Protein AF-D4V729-F1 (afdb_monomer)

Nearest PDB structures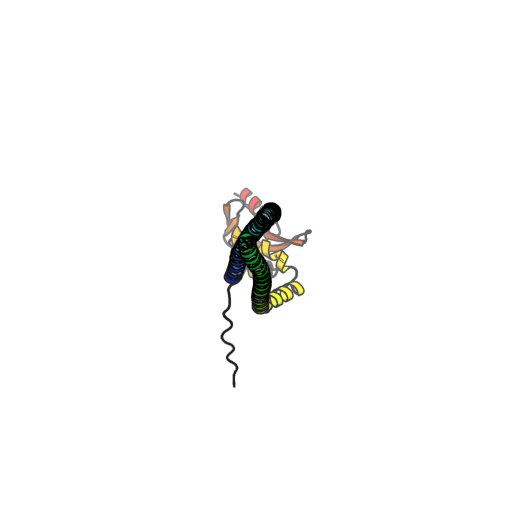 (foldseek):
  6zw4-assembly1_E  TM=6.512E-01  e=3.587E+00  Nostoc punctiforme
  7tvb-assembly1_A  TM=5.547E-01  e=6.430E+00  Homo sapiens
  6ox7-assembly1_C  TM=4.169E-01  e=4.274E+00  Homo sapiens
  5sxb-assembly1_B  TM=3.957E-01  e=5.722E+00  Homo sapiens

Secondary structure (DSSP, 8-state):
-----TT-----HHHHHHHHHHHHHHHHHHHHHHHHHHHHHHHHHHHHHHHHHHHHHHHHHHHHHHHHH-S--TTHHHHHHHHHHHHHHHHHHHHHHHHHHHHHHHHHHHHHHHHHHHHHHHHHHHHHHHHHHHHHH-TTHHHHHHHHHIIIIIT---HHHHHHHTTT--EEEEEEEEETTTTEEEEEEEEEEEEEE-TTS-EEEEETTEEHHHHHHHHHHT-

Organism: NCBI:txid702446

Mean predicted aligned error: 13.6 Å

pLDDT: mean 82.71, std 13.38, range [37.28, 96.56]

Structure (mmCIF, N/CA/C/O backbone):
data_AF-D4V729-F1
#
_entry.id   AF-D4V729-F1
#
loop_
_atom_site.group_PDB
_atom_site.id
_atom_site.type_symbol
_atom_site.label_atom_id
_atom_site.label_alt_id
_atom_site.label_comp_id
_atom_site.label_asym_id
_atom_site.label_entity_id
_atom_site.label_seq_id
_atom_site.pdbx_PDB_ins_code
_atom_site.Cartn_x
_atom_site.Cartn_y
_atom_site.Cartn_z
_atom_site.occupancy
_atom_site.B_iso_or_equiv
_atom_site.auth_seq_id
_atom_site.auth_comp_id
_atom_site.auth_asym_id
_atom_site.auth_atom_id
_atom_site.pdbx_PDB_model_num
ATOM 1 N N . MET A 1 1 ? -37.492 2.574 -19.077 1.00 37.28 1 MET A N 1
ATOM 2 C CA . MET A 1 1 ? -36.870 3.306 -17.954 1.00 37.28 1 MET A CA 1
ATOM 3 C C . MET A 1 1 ? -35.370 3.053 -17.994 1.00 37.28 1 MET A C 1
ATOM 5 O O . MET A 1 1 ? -34.981 1.913 -17.774 1.00 37.28 1 MET A O 1
ATOM 9 N N . PRO A 1 2 ? -34.534 4.039 -18.352 1.00 37.88 2 PRO A N 1
ATOM 10 C CA . PRO A 1 2 ? -33.085 3.898 -18.267 1.00 37.88 2 PRO A CA 1
ATOM 11 C C . PRO A 1 2 ? -32.657 4.064 -16.805 1.00 37.88 2 PRO A C 1
ATOM 13 O O . PRO A 1 2 ? -33.040 5.035 -16.154 1.00 37.88 2 PRO A O 1
ATOM 16 N N . VAL A 1 3 ? -31.902 3.100 -16.285 1.00 45.22 3 VAL A N 1
ATOM 17 C CA . VAL A 1 3 ? -31.334 3.146 -14.934 1.00 45.22 3 VAL A CA 1
ATOM 18 C C . VAL A 1 3 ? -30.151 4.116 -14.960 1.00 45.22 3 VAL A C 1
ATOM 20 O O . VAL A 1 3 ? -29.188 3.902 -15.693 1.00 45.22 3 VAL A O 1
ATOM 23 N N . ASP A 1 4 ? -30.252 5.204 -14.197 1.00 40.47 4 ASP A N 1
ATOM 24 C CA . ASP A 1 4 ? -29.207 6.215 -14.022 1.00 40.47 4 ASP A CA 1
ATOM 25 C C . ASP A 1 4 ? -27.979 5.597 -13.324 1.00 40.47 4 ASP A C 1
ATOM 27 O O . ASP A 1 4 ? -27.923 5.464 -12.102 1.00 40.47 4 ASP A O 1
ATOM 31 N N . GLY A 1 5 ? -27.004 5.161 -14.125 1.00 43.47 5 GLY A N 1
ATOM 32 C CA . GLY A 1 5 ? -25.763 4.523 -13.675 1.00 43.47 5 GLY A CA 1
ATOM 33 C C . GLY A 1 5 ? -24.671 5.489 -13.198 1.00 43.47 5 GLY A C 1
ATOM 34 O O . GLY A 1 5 ? -23.540 5.059 -12.977 1.00 43.47 5 GLY A O 1
ATOM 35 N N . SER A 1 6 ? -24.959 6.784 -13.037 1.00 42.00 6 SER A N 1
ATOM 36 C CA . SER A 1 6 ? -23.921 7.826 -12.940 1.00 42.00 6 SER A CA 1
ATOM 37 C C . SER A 1 6 ? -23.658 8.350 -11.523 1.00 42.00 6 SER A C 1
ATOM 39 O O . SER A 1 6 ? -23.370 9.532 -11.340 1.00 42.00 6 SER A O 1
ATOM 41 N N . LYS A 1 7 ? -23.735 7.499 -10.489 1.00 41.75 7 LYS A N 1
ATOM 42 C CA . LYS A 1 7 ? -23.395 7.899 -9.103 1.00 41.75 7 LYS A CA 1
ATOM 43 C C . LYS A 1 7 ? -22.471 6.941 -8.352 1.00 41.75 7 LYS A C 1
ATOM 45 O O . LYS A 1 7 ? -22.425 6.964 -7.123 1.00 41.75 7 LYS A O 1
ATOM 50 N N . ALA A 1 8 ? -21.657 6.159 -9.055 1.00 49.56 8 ALA A N 1
ATOM 51 C CA . ALA A 1 8 ? -20.489 5.553 -8.423 1.00 49.56 8 ALA A CA 1
ATOM 52 C C . ALA A 1 8 ? -19.437 6.653 -8.183 1.00 49.56 8 ALA A C 1
ATOM 54 O O . ALA A 1 8 ? -18.641 6.969 -9.064 1.00 49.56 8 ALA A O 1
ATOM 55 N N . ARG A 1 9 ? -19.458 7.288 -7.002 1.00 52.44 9 ARG A N 1
ATOM 56 C CA . ARG A 1 9 ? -18.372 8.175 -6.554 1.00 52.44 9 ARG A CA 1
ATOM 57 C C . ARG A 1 9 ? -17.075 7.361 -6.572 1.00 52.44 9 ARG A C 1
ATOM 59 O O . ARG A 1 9 ? -16.897 6.483 -5.730 1.00 52.44 9 ARG A O 1
ATOM 66 N N . HIS A 1 10 ? -16.202 7.615 -7.544 1.00 59.03 10 HIS A N 1
ATOM 67 C CA . HIS A 1 10 ? -14.886 6.990 -7.602 1.00 59.03 10 HIS A CA 1
ATOM 68 C C . HIS A 1 10 ? -14.078 7.496 -6.402 1.00 59.03 10 HIS A C 1
ATOM 70 O O . HIS A 1 10 ? -13.691 8.664 -6.358 1.00 59.03 10 HIS A O 1
ATOM 76 N N . LYS A 1 11 ? -13.888 6.652 -5.384 1.00 61.56 11 LYS A N 1
ATOM 77 C CA . LYS A 1 11 ? -12.977 6.968 -4.282 1.00 61.56 11 LYS A CA 1
ATOM 78 C C . LYS A 1 11 ? -11.564 6.644 -4.757 1.00 61.56 11 LYS A C 1
ATOM 80 O O . LYS A 1 11 ? -11.293 5.514 -5.145 1.00 61.56 11 LYS A O 1
ATOM 85 N N . SER A 1 12 ? -10.664 7.627 -4.717 1.00 70.75 12 SER A N 1
ATOM 86 C CA . SER A 1 12 ? -9.235 7.388 -4.964 1.00 70.75 12 SER A CA 1
ATOM 87 C C . SER A 1 12 ? -8.687 6.363 -3.963 1.00 70.75 12 SER A C 1
ATOM 89 O O . SER A 1 12 ? -9.091 6.367 -2.798 1.00 70.75 12 SER A O 1
ATOM 91 N N . THR A 1 13 ? -7.722 5.532 -4.374 1.00 75.44 13 THR A N 1
ATOM 92 C CA . THR A 1 13 ? -7.005 4.588 -3.496 1.00 75.44 13 THR A CA 1
ATOM 93 C C . THR A 1 13 ? -6.499 5.252 -2.212 1.00 75.44 13 THR A C 1
ATOM 95 O O . THR A 1 13 ? -6.602 4.676 -1.134 1.00 75.44 13 THR A O 1
ATOM 98 N N . GLN A 1 14 ? -6.028 6.501 -2.286 1.00 78.69 14 GLN A N 1
ATOM 99 C CA . GLN A 1 14 ? -5.595 7.249 -1.099 1.00 78.69 14 GLN A CA 1
ATOM 100 C C . GLN A 1 14 ? -6.750 7.555 -0.139 1.00 78.69 14 GLN A C 1
ATOM 102 O O . GLN A 1 14 ? -6.579 7.508 1.077 1.00 78.69 14 GLN A O 1
ATOM 107 N N . GLN A 1 15 ? -7.927 7.871 -0.677 1.00 78.88 15 GLN A N 1
ATOM 108 C CA . GLN A 1 15 ? -9.112 8.155 0.122 1.00 78.88 15 GLN A CA 1
ATOM 109 C C . GLN A 1 15 ? -9.654 6.885 0.783 1.00 78.88 15 GLN A C 1
ATOM 111 O O . GLN A 1 15 ? -10.040 6.937 1.942 1.00 78.88 15 GLN A O 1
ATOM 116 N N . TYR A 1 16 ? -9.587 5.737 0.101 1.00 81.94 16 TYR A N 1
ATOM 117 C CA . TYR A 1 16 ? -9.900 4.431 0.692 1.00 81.94 16 TYR A CA 1
ATOM 118 C C . TYR A 1 16 ? -9.037 4.127 1.926 1.00 81.94 16 TYR A C 1
ATOM 120 O O . TYR A 1 16 ? -9.576 3.838 2.993 1.00 81.94 16 TYR A O 1
ATOM 128 N N . TYR A 1 17 ? -7.709 4.256 1.815 1.00 82.00 17 TYR A N 1
ATOM 129 C CA . TYR A 1 17 ? -6.818 4.004 2.953 1.00 82.00 17 TYR A CA 1
ATOM 130 C C . TYR A 1 17 ? -7.046 4.990 4.105 1.00 82.00 17 TYR A C 1
ATOM 132 O O . TYR A 1 17 ? -7.010 4.586 5.264 1.00 82.00 17 TYR A O 1
ATOM 140 N N . ARG A 1 18 ? -7.338 6.263 3.804 1.00 88.38 18 ARG A N 1
ATOM 141 C CA . ARG A 1 18 ? -7.711 7.254 4.827 1.00 88.38 18 ARG A CA 1
ATOM 142 C C . ARG A 1 18 ? -9.014 6.896 5.538 1.00 88.38 18 ARG A C 1
ATOM 144 O O . ARG A 1 18 ? -9.073 7.000 6.758 1.00 88.38 18 ARG A O 1
ATOM 151 N N . ASP A 1 19 ? -10.034 6.480 4.794 1.00 86.31 19 ASP A N 1
ATOM 152 C CA . ASP A 1 19 ? -11.344 6.138 5.350 1.00 86.31 19 ASP A CA 1
ATOM 153 C C . ASP A 1 19 ? -11.261 4.897 6.258 1.00 86.31 19 ASP A C 1
ATOM 155 O O . ASP A 1 19 ? -11.840 4.900 7.343 1.00 86.31 19 ASP A O 1
ATOM 159 N N . ILE A 1 20 ? -10.497 3.867 5.862 1.00 85.69 20 ILE A N 1
ATOM 160 C CA . ILE A 1 20 ? -10.251 2.685 6.710 1.00 85.69 20 ILE A CA 1
ATOM 161 C C . ILE A 1 20 ? -9.472 3.054 7.969 1.00 85.69 20 ILE A C 1
ATOM 163 O O . ILE A 1 20 ? -9.833 2.603 9.055 1.00 85.69 20 ILE A O 1
ATOM 167 N N . GLN A 1 21 ? -8.421 3.866 7.834 1.00 86.00 21 GLN A N 1
ATOM 168 C CA . GLN A 1 21 ? -7.620 4.283 8.981 1.00 86.00 21 GLN A CA 1
ATOM 169 C C . GLN A 1 21 ? -8.481 5.036 9.995 1.00 86.00 21 GLN A C 1
ATOM 171 O O . GLN A 1 21 ? -8.476 4.703 11.176 1.00 86.00 21 GLN A O 1
ATOM 176 N N . LYS A 1 22 ? -9.292 5.983 9.512 1.00 89.94 22 LYS A N 1
ATOM 177 C CA . LYS A 1 22 ? -10.209 6.744 10.356 1.00 89.94 22 LYS A CA 1
ATOM 178 C C . LYS A 1 22 ? -11.208 5.837 11.077 1.00 89.94 22 LYS A C 1
ATOM 180 O O . LYS A 1 22 ? -11.362 5.962 12.284 1.00 89.94 22 LYS A O 1
ATOM 185 N N . LEU A 1 23 ? -11.831 4.893 10.365 1.00 87.25 23 LEU A N 1
ATOM 186 C CA . LEU A 1 23 ? -12.762 3.935 10.971 1.00 87.25 23 LEU A CA 1
ATOM 187 C C . LEU A 1 23 ? -12.083 3.092 12.065 1.00 87.25 23 LEU A C 1
ATOM 189 O O . LEU A 1 23 ? -12.676 2.845 13.110 1.00 87.25 23 LEU A O 1
ATOM 193 N N . SER A 1 24 ? -10.834 2.675 11.841 1.00 83.19 24 SER A N 1
ATOM 194 C CA . SER A 1 24 ? -10.055 1.920 12.828 1.00 83.19 24 SER A CA 1
ATOM 195 C C . SER A 1 24 ? -9.705 2.748 14.068 1.00 83.19 24 SER A C 1
ATOM 197 O O . SER A 1 24 ? -9.697 2.211 15.177 1.00 83.19 24 SER A O 1
ATOM 199 N N . ASP A 1 25 ? -9.379 4.026 13.892 1.00 89.00 25 ASP A N 1
ATOM 200 C CA . ASP A 1 25 ? -9.038 4.922 14.998 1.00 89.00 25 ASP A CA 1
ATOM 201 C C . ASP A 1 25 ? -10.283 5.254 15.836 1.00 89.00 25 ASP A C 1
ATOM 203 O O . ASP A 1 25 ? -10.235 5.174 17.067 1.00 89.00 25 ASP A O 1
ATOM 207 N N . ASP A 1 26 ? -11.413 5.522 15.171 1.00 88.00 26 ASP A N 1
ATOM 208 C CA . ASP A 1 26 ? -12.713 5.754 15.808 1.00 88.00 26 ASP A CA 1
ATOM 209 C C . ASP A 1 26 ? -13.146 4.522 16.636 1.00 88.00 26 ASP A C 1
ATOM 211 O O . ASP A 1 26 ? -13.548 4.667 17.793 1.00 88.00 26 ASP A O 1
ATOM 215 N N . LEU A 1 27 ? -12.970 3.299 16.104 1.00 84.31 27 LEU A N 1
ATOM 216 C CA . LEU A 1 27 ? -13.228 2.050 16.840 1.00 84.31 27 LEU A CA 1
ATOM 217 C C . LEU A 1 27 ? -12.414 1.967 18.126 1.00 84.31 27 LEU A C 1
ATOM 219 O O . LEU A 1 27 ? -12.929 1.625 19.189 1.00 84.31 27 LEU A O 1
ATOM 223 N N . LYS A 1 28 ? -11.114 2.242 18.018 1.00 84.19 28 LYS A N 1
ATOM 224 C CA . LYS A 1 28 ? -10.189 2.104 19.136 1.00 84.19 28 LYS A CA 1
ATOM 225 C C . LYS A 1 28 ? -10.554 3.065 20.264 1.00 84.19 28 LYS A C 1
ATOM 227 O O . LYS A 1 28 ? -10.494 2.671 21.425 1.00 84.19 28 LYS A O 1
ATOM 232 N N . ALA A 1 29 ? -10.943 4.294 19.928 1.00 89.94 29 ALA A N 1
ATOM 233 C CA . ALA A 1 29 ? -11.406 5.270 20.908 1.00 89.94 29 ALA A CA 1
ATOM 234 C C . ALA A 1 29 ? -12.701 4.812 21.603 1.00 89.94 29 ALA A C 1
ATOM 236 O O . ALA A 1 29 ? -12.774 4.838 22.830 1.00 89.94 29 ALA A O 1
ATOM 237 N N . GLU A 1 30 ? -13.686 4.333 20.838 1.00 84.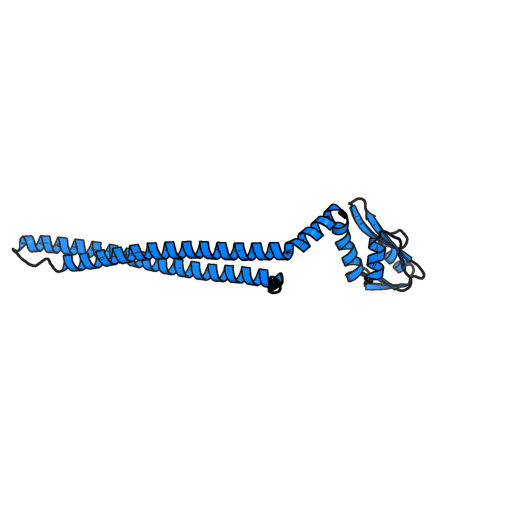06 30 GLU A N 1
ATOM 238 C CA . GLU A 1 30 ? -14.974 3.873 21.378 1.00 84.06 30 GLU A CA 1
ATOM 239 C C . GLU A 1 30 ? -14.819 2.623 22.267 1.00 84.06 30 GLU A C 1
ATOM 241 O O . GLU A 1 30 ? -15.409 2.547 23.343 1.00 84.06 30 GLU A O 1
ATOM 246 N N . VAL A 1 31 ? -13.962 1.669 21.882 1.00 80.81 31 VAL A N 1
ATOM 247 C CA . VAL A 1 31 ? -13.655 0.478 22.699 1.00 80.81 31 VAL A CA 1
ATOM 248 C C . VAL A 1 31 ? -13.003 0.862 24.026 1.00 80.81 31 VAL A C 1
ATOM 250 O O . VAL A 1 31 ? -13.344 0.286 25.060 1.00 80.81 31 VAL A O 1
ATOM 253 N N . VAL A 1 32 ? -12.082 1.830 24.019 1.00 87.25 32 VAL A N 1
ATOM 254 C CA . VAL A 1 32 ? -11.443 2.321 25.250 1.00 87.25 32 VAL A CA 1
ATOM 255 C C . VAL A 1 32 ? -12.472 2.980 26.171 1.00 87.25 32 VAL A C 1
ATOM 257 O O . VAL A 1 32 ? -12.467 2.701 27.369 1.00 87.25 32 VAL A O 1
ATOM 260 N N . ASP A 1 33 ? -13.381 3.792 25.628 1.00 87.81 33 ASP A N 1
ATOM 261 C CA . ASP A 1 33 ? -14.442 4.432 26.416 1.00 87.81 33 ASP A CA 1
ATOM 262 C C . ASP A 1 33 ? -15.387 3.399 27.051 1.00 87.81 33 ASP A C 1
ATOM 264 O O . ASP A 1 33 ? -15.620 3.415 28.261 1.00 87.81 33 ASP A O 1
ATOM 268 N N . LEU A 1 34 ? -15.846 2.416 26.272 1.00 82.44 34 LEU A N 1
ATOM 269 C CA . LEU A 1 34 ? -16.702 1.336 26.772 1.00 82.44 34 LEU A CA 1
ATOM 270 C C . LEU A 1 34 ? -16.001 0.476 27.835 1.00 82.44 34 LEU A C 1
ATOM 272 O O . LEU A 1 34 ? -16.624 0.076 28.824 1.00 82.44 34 LEU A O 1
ATOM 276 N N . GLN A 1 35 ? -14.701 0.209 27.676 1.00 77.88 35 GLN A N 1
ATOM 277 C CA . GLN A 1 35 ? -13.904 -0.484 28.694 1.00 77.88 35 GLN A CA 1
ATOM 278 C C . GLN A 1 35 ? -13.808 0.328 29.987 1.00 77.88 35 GLN A C 1
ATOM 280 O O . GLN A 1 35 ? -13.969 -0.241 31.070 1.00 77.88 35 GLN A O 1
ATOM 285 N N . GLN A 1 36 ? -13.606 1.642 29.882 1.00 89.88 36 GLN A N 1
ATOM 286 C CA . GLN A 1 36 ? -13.556 2.537 31.034 1.00 89.88 36 GLN A CA 1
ATOM 287 C C . GLN A 1 36 ? -14.893 2.539 31.787 1.00 89.88 36 GLN A C 1
ATOM 289 O O . GLN A 1 36 ? -14.909 2.308 32.997 1.00 89.88 36 GLN A O 1
ATOM 294 N N . GLN A 1 37 ? -16.015 2.714 31.079 1.00 81.94 37 GLN A N 1
ATOM 295 C CA . GLN A 1 37 ? -17.357 2.691 31.678 1.00 81.94 37 GLN A CA 1
ATOM 296 C C . GLN A 1 37 ? -17.648 1.360 32.384 1.00 81.94 37 GLN A C 1
ATOM 298 O O . GLN A 1 37 ? -18.186 1.333 33.495 1.00 81.94 37 GLN A O 1
ATOM 303 N N . LYS A 1 38 ? -17.251 0.243 31.765 1.00 79.81 38 LYS A N 1
ATOM 304 C CA . LYS A 1 38 ? -17.405 -1.093 32.344 1.00 79.81 38 LYS A CA 1
ATOM 305 C C . LYS A 1 38 ? -16.594 -1.265 33.627 1.00 79.81 38 LYS A C 1
ATOM 307 O O . LYS A 1 38 ? -17.095 -1.858 34.584 1.00 79.81 38 LYS A O 1
ATOM 312 N N . GLU A 1 39 ? -15.358 -0.775 33.659 1.00 86.69 39 GLU A N 1
ATOM 313 C CA . GLU A 1 39 ? -14.508 -0.877 34.846 1.00 86.69 39 GLU A CA 1
ATOM 314 C C . GLU A 1 39 ? -15.037 -0.002 35.988 1.00 86.69 39 GLU A C 1
ATOM 316 O O . GLU A 1 39 ? -15.111 -0.458 37.131 1.00 86.69 39 GLU A O 1
ATOM 321 N N . THR A 1 40 ? -15.521 1.206 35.680 1.00 87.56 40 THR A N 1
ATOM 322 C CA . THR A 1 40 ? -16.202 2.069 36.656 1.00 87.56 40 THR A CA 1
ATOM 323 C C . THR A 1 40 ? -17.429 1.378 37.255 1.00 87.56 40 THR A C 1
ATOM 325 O O . THR A 1 40 ? -17.530 1.272 38.478 1.00 87.56 40 THR A O 1
ATOM 328 N N . ALA A 1 41 ? -18.304 0.805 36.421 1.00 82.00 41 ALA A N 1
ATOM 329 C CA . ALA A 1 41 ? -19.488 0.082 36.893 1.00 82.00 41 ALA A CA 1
ATOM 330 C C . ALA A 1 41 ? -19.130 -1.158 37.741 1.00 82.00 41 ALA A C 1
ATOM 332 O O . ALA A 1 41 ? -19.813 -1.478 38.717 1.00 82.00 41 ALA A O 1
ATOM 333 N N . ARG A 1 42 ? -18.037 -1.864 37.410 1.00 78.56 42 ARG A N 1
ATOM 334 C CA . ARG A 1 42 ? -17.537 -3.008 38.197 1.00 78.56 42 ARG A CA 1
ATOM 335 C C . ARG A 1 42 ? -17.015 -2.596 39.566 1.00 78.56 42 ARG A C 1
ATOM 337 O O . ARG A 1 42 ? -17.269 -3.298 40.550 1.00 78.56 42 ARG A O 1
ATOM 344 N N . GLU A 1 43 ? -16.294 -1.486 39.641 1.00 88.25 43 GLU A N 1
ATOM 345 C CA . GLU A 1 43 ? -15.768 -0.974 40.903 1.00 88.25 43 GLU A CA 1
ATOM 346 C C . GLU A 1 43 ? -16.902 -0.472 41.810 1.00 88.25 43 GLU A C 1
ATOM 348 O O . GLU A 1 43 ? -16.936 -0.801 42.999 1.00 88.25 43 GLU A O 1
ATOM 353 N N . GLU A 1 44 ? -17.895 0.222 41.250 1.00 84.50 44 GLU A N 1
ATOM 354 C CA . GLU A 1 44 ? -19.121 0.601 41.966 1.00 84.50 44 GLU A CA 1
ATOM 355 C C . GLU A 1 44 ? -19.868 -0.627 42.494 1.00 84.50 44 GLU A C 1
ATOM 357 O O . GLU A 1 44 ? -20.210 -0.694 43.679 1.00 84.50 44 GLU A O 1
ATOM 362 N N . LEU A 1 45 ? -20.021 -1.662 41.662 1.00 81.19 45 LEU A N 1
ATOM 363 C CA . LEU A 1 45 ? -20.645 -2.922 42.062 1.00 81.19 45 LEU A CA 1
ATOM 364 C C . LEU A 1 45 ? -19.890 -3.590 43.221 1.00 81.19 45 LEU A C 1
ATOM 366 O O . LEU A 1 45 ? -20.502 -4.111 44.159 1.00 81.19 45 LEU A O 1
ATOM 370 N N . ARG A 1 46 ? -18.553 -3.583 43.179 1.00 86.25 46 ARG A N 1
ATOM 371 C CA . ARG A 1 46 ? -17.694 -4.144 44.232 1.00 86.25 46 ARG A CA 1
ATOM 372 C C . ARG A 1 46 ? -17.846 -3.378 45.546 1.00 86.25 46 ARG A C 1
ATOM 374 O O . ARG A 1 46 ? -17.903 -4.010 46.604 1.00 86.25 46 ARG A O 1
ATOM 381 N N . ARG A 1 47 ? -17.937 -2.047 45.495 1.00 86.56 47 ARG A N 1
ATOM 382 C CA . ARG A 1 47 ? -18.176 -1.194 46.672 1.00 86.56 47 ARG A CA 1
ATOM 383 C C . ARG A 1 47 ? -19.559 -1.440 47.267 1.00 86.56 47 ARG A C 1
ATOM 385 O O . ARG A 1 47 ? -19.644 -1.736 48.458 1.00 86.56 47 ARG A O 1
ATOM 392 N N . ALA A 1 48 ? -20.601 -1.459 46.436 1.00 78.62 48 ALA A N 1
ATOM 393 C CA . ALA A 1 48 ? -21.966 -1.750 46.869 1.00 78.62 48 ALA A CA 1
ATOM 394 C C . ALA A 1 48 ? -22.075 -3.135 47.533 1.00 78.62 48 ALA A C 1
ATOM 396 O O . ALA A 1 48 ? -22.671 -3.270 48.600 1.00 78.62 48 ALA A O 1
ATOM 397 N N . LYS A 1 49 ? -21.432 -4.174 46.971 1.00 77.81 49 LYS A N 1
ATOM 398 C CA . LYS A 1 49 ? -21.391 -5.518 47.590 1.00 77.81 49 LYS A CA 1
ATOM 399 C C . LYS A 1 49 ? -20.755 -5.507 48.981 1.00 77.81 49 LYS A C 1
ATOM 401 O O . LYS A 1 49 ? -21.267 -6.170 49.884 1.00 77.81 49 LYS A O 1
ATOM 406 N N . LYS A 1 50 ? -19.661 -4.761 49.165 1.00 85.81 50 LYS A N 1
ATOM 407 C CA . LYS A 1 50 ? -19.014 -4.619 50.478 1.00 85.81 50 LYS A CA 1
ATOM 408 C C . LYS A 1 50 ? -19.916 -3.895 51.475 1.00 85.81 50 LYS A C 1
ATOM 410 O O . LYS A 1 50 ? -20.009 -4.340 52.614 1.00 85.81 50 LYS A O 1
ATOM 415 N N . GLU A 1 51 ? -20.599 -2.831 51.056 1.00 82.12 51 GLU A N 1
ATOM 416 C CA . GLU A 1 51 ? -21.507 -2.083 51.933 1.00 82.12 51 GLU A CA 1
ATOM 417 C C . GLU A 1 51 ? -22.737 -2.907 52.341 1.00 82.12 51 GLU A C 1
ATOM 419 O O . GLU A 1 51 ? -23.129 -2.900 53.504 1.00 82.12 51 GLU A O 1
ATOM 424 N N . ILE A 1 52 ? -23.286 -3.724 51.435 1.00 76.62 52 ILE A N 1
ATOM 425 C CA . ILE A 1 52 ? -24.344 -4.688 51.784 1.00 76.62 52 ILE A CA 1
ATOM 426 C C . ILE A 1 52 ? -23.862 -5.642 52.877 1.00 76.62 52 ILE A C 1
ATOM 428 O O . ILE A 1 52 ? -24.591 -5.911 53.832 1.00 76.62 52 ILE A O 1
ATOM 432 N N . GLN A 1 53 ? -22.645 -6.175 52.746 1.00 79.56 53 GLN A N 1
ATOM 433 C CA . GLN A 1 53 ? -22.100 -7.120 53.716 1.00 79.56 53 GLN A CA 1
ATOM 434 C C . GLN A 1 53 ? -21.896 -6.466 55.088 1.00 79.56 53 GLN A C 1
ATOM 436 O O . GLN A 1 53 ? -22.258 -7.059 56.105 1.00 79.56 53 GLN A O 1
ATOM 441 N N . THR A 1 54 ? -21.362 -5.243 55.135 1.00 82.31 54 THR A N 1
ATOM 442 C CA . THR A 1 54 ? -21.152 -4.527 56.400 1.00 82.31 54 THR A CA 1
ATOM 443 C C . THR A 1 54 ? -22.471 -4.129 57.056 1.00 82.31 54 THR A C 1
ATOM 445 O O . THR A 1 54 ? -22.613 -4.302 58.266 1.00 82.31 54 THR A O 1
ATOM 448 N N . GLU A 1 55 ? -23.462 -3.670 56.290 1.00 77.75 55 GLU A N 1
ATOM 449 C CA . GLU A 1 55 ? -24.790 -3.337 56.818 1.00 77.75 55 GLU A CA 1
ATOM 450 C C . GLU A 1 55 ? -25.557 -4.579 57.295 1.00 77.75 55 GLU A C 1
ATOM 452 O O . GLU A 1 55 ? -26.207 -4.529 58.339 1.00 77.75 55 GLU A O 1
ATOM 457 N N . LYS A 1 56 ? -25.424 -5.730 56.618 1.00 76.81 56 LYS A N 1
ATOM 458 C CA . LYS A 1 56 ? -25.985 -7.008 57.099 1.00 76.81 56 LYS A CA 1
ATOM 459 C C . LYS A 1 56 ? -25.371 -7.438 58.433 1.00 76.81 56 LYS A C 1
ATOM 461 O O . LYS A 1 56 ? -26.104 -7.858 59.325 1.00 76.81 56 LYS A O 1
ATOM 466 N N . LEU A 1 57 ? -24.053 -7.300 58.594 1.00 80.19 57 LEU A N 1
ATOM 467 C CA . LEU A 1 57 ? -23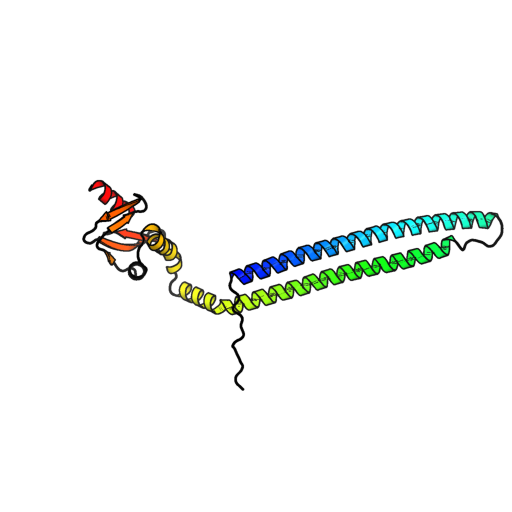.366 -7.617 59.853 1.00 80.19 57 LEU A CA 1
ATOM 468 C C . LEU A 1 57 ? -23.783 -6.670 60.987 1.00 80.19 57 LEU A C 1
ATOM 470 O O . LEU A 1 57 ? -24.076 -7.133 62.088 1.00 80.19 57 LEU A O 1
ATOM 474 N N . LYS A 1 58 ? -23.876 -5.361 60.712 1.00 75.94 58 LYS A N 1
ATOM 475 C CA . LYS A 1 58 ? -24.384 -4.373 61.679 1.00 75.94 58 LYS A CA 1
ATOM 476 C C . LYS A 1 58 ? -25.827 -4.670 62.079 1.00 75.94 58 LYS A C 1
ATOM 478 O O . LYS A 1 58 ? -26.133 -4.661 63.265 1.00 75.94 58 LYS A O 1
ATOM 483 N N . GLY A 1 59 ? -26.688 -4.980 61.109 1.00 68.12 59 GLY A N 1
ATOM 484 C CA . GLY A 1 59 ? -28.075 -5.377 61.346 1.00 68.12 59 GLY A CA 1
ATOM 485 C C . GLY A 1 59 ? -28.198 -6.652 62.185 1.00 68.12 59 GLY A C 1
ATOM 486 O O . GLY A 1 59 ? -29.029 -6.718 63.082 1.00 68.12 59 GLY A O 1
ATOM 487 N N . ALA A 1 60 ? -27.351 -7.656 61.948 1.00 69.44 60 ALA A N 1
ATOM 488 C CA . ALA A 1 60 ? -27.337 -8.876 62.754 1.00 69.44 60 ALA A CA 1
ATOM 489 C C . ALA A 1 60 ? -26.890 -8.608 64.203 1.00 69.44 60 ALA A C 1
ATOM 491 O O . ALA A 1 60 ? -27.502 -9.123 65.138 1.00 69.44 60 ALA A O 1
ATOM 492 N N . ALA A 1 61 ? -25.871 -7.764 64.397 1.00 67.75 61 ALA A N 1
ATOM 493 C CA . ALA A 1 61 ? -25.401 -7.368 65.724 1.00 67.75 61 ALA A CA 1
ATOM 494 C C . ALA A 1 61 ? -26.455 -6.557 66.501 1.00 67.75 61 ALA A C 1
ATOM 496 O O . ALA A 1 61 ? -26.664 -6.804 67.688 1.00 67.75 61 ALA A O 1
ATOM 497 N N . THR A 1 62 ? -27.163 -5.632 65.840 1.00 63.03 62 THR A N 1
ATOM 498 C CA . THR A 1 62 ? -28.248 -4.864 66.474 1.00 63.03 62 THR A CA 1
ATOM 499 C C . THR A 1 62 ? -29.467 -5.726 66.778 1.00 63.03 62 THR A C 1
ATOM 501 O O . THR A 1 62 ? -30.069 -5.545 67.830 1.00 63.03 62 THR A O 1
ATOM 504 N N . VAL A 1 63 ? -29.812 -6.695 65.923 1.00 61.97 63 VAL A N 1
ATOM 505 C CA . VAL A 1 63 ? -30.877 -7.677 66.203 1.00 61.97 63 VAL A CA 1
ATOM 506 C C . VAL A 1 63 ? -30.514 -8.559 67.397 1.00 61.97 63 VAL A C 1
ATOM 508 O O . VAL A 1 63 ? -31.352 -8.760 68.270 1.00 61.97 63 VAL A O 1
ATOM 511 N N . ALA A 1 64 ? -29.271 -9.041 67.488 1.00 61.31 64 ALA A N 1
ATOM 512 C CA . ALA A 1 64 ? -28.815 -9.827 68.634 1.00 61.31 64 ALA A CA 1
ATOM 513 C C . ALA A 1 64 ? -28.858 -9.019 69.945 1.00 61.31 64 ALA A C 1
ATOM 515 O O . ALA A 1 64 ? -29.315 -9.537 70.959 1.00 61.31 64 ALA A O 1
ATOM 516 N N . ALA A 1 65 ? -28.455 -7.743 69.916 1.00 59.56 65 ALA A N 1
ATOM 517 C CA . ALA A 1 65 ? -28.539 -6.846 71.070 1.00 59.56 65 ALA A CA 1
ATOM 518 C C . ALA A 1 65 ? -29.990 -6.474 71.441 1.00 59.56 65 ALA A C 1
ATOM 520 O O . ALA A 1 65 ? -30.329 -6.432 72.619 1.00 59.56 65 ALA A O 1
ATOM 521 N N . ALA A 1 66 ? -30.867 -6.253 70.456 1.00 57.66 66 ALA A N 1
ATOM 522 C CA . ALA A 1 66 ? -32.283 -5.948 70.679 1.00 57.66 66 ALA A CA 1
ATOM 523 C C . ALA A 1 66 ? -33.065 -7.155 71.226 1.00 57.66 66 ALA A C 1
ATOM 525 O O . ALA A 1 66 ? -33.940 -6.990 72.071 1.00 57.66 66 ALA A O 1
ATOM 526 N N . ASN A 1 67 ? -32.710 -8.376 70.811 1.00 56.78 67 ASN A N 1
ATOM 527 C CA . ASN A 1 67 ? -33.279 -9.611 71.3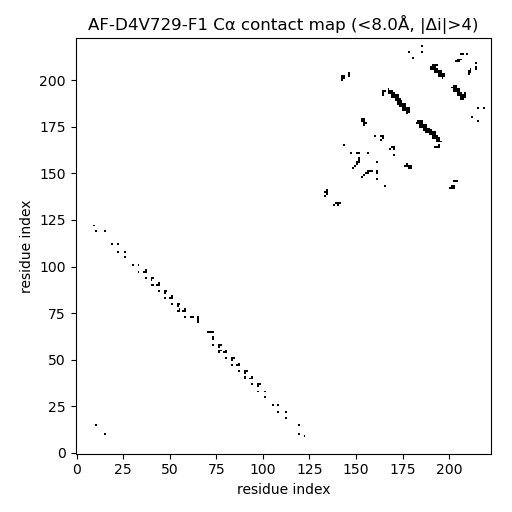59 1.00 56.78 67 ASN A CA 1
ATOM 528 C C . ASN A 1 67 ? -32.899 -9.845 72.836 1.00 56.78 67 ASN A C 1
ATOM 530 O O . ASN A 1 67 ? -33.572 -10.620 73.508 1.00 56.78 67 ASN A O 1
ATOM 534 N N . ILE A 1 68 ? -31.861 -9.171 73.350 1.00 58.41 68 ILE A N 1
ATOM 535 C CA . ILE A 1 68 ? -31.479 -9.184 74.774 1.00 58.41 68 ILE A CA 1
ATOM 536 C C . ILE A 1 68 ? -32.303 -8.163 75.595 1.00 58.41 68 ILE A C 1
ATOM 538 O O . ILE A 1 68 ? -32.389 -8.306 76.810 1.00 58.41 68 ILE A O 1
ATOM 542 N N . ALA A 1 69 ? -32.939 -7.165 74.962 1.00 50.78 69 ALA A N 1
ATOM 543 C CA . ALA A 1 69 ? -33.542 -6.005 75.640 1.00 50.78 69 ALA A CA 1
ATOM 544 C C . ALA A 1 69 ? -35.070 -5.823 75.459 1.00 50.78 69 ALA A C 1
ATOM 546 O O . ALA A 1 69 ? -35.600 -4.820 75.914 1.00 50.78 69 ALA A O 1
ATOM 547 N N . GLU A 1 70 ? -35.782 -6.787 74.867 1.00 47.72 70 GLU A N 1
ATOM 548 C CA . GLU A 1 70 ? -37.249 -6.783 74.683 1.00 47.72 70 GLU A CA 1
ATOM 549 C C . GLU A 1 70 ? -37.800 -5.705 73.703 1.00 47.72 70 GLU A C 1
ATOM 551 O O . GLU A 1 70 ? -37.994 -4.542 74.025 1.00 47.72 70 GLU A O 1
ATOM 556 N N . SER A 1 71 ? -38.162 -6.164 72.496 1.00 48.03 71 SER A N 1
ATOM 557 C CA . SER A 1 71 ? -39.135 -5.583 71.545 1.00 48.03 71 SER A CA 1
ATOM 558 C C . SER A 1 71 ? -38.831 -4.284 70.746 1.00 48.03 71 SER A C 1
ATOM 560 O O . SER A 1 71 ? -38.357 -3.272 71.238 1.00 48.03 71 SER A O 1
ATOM 562 N N . VAL A 1 72 ? -39.226 -4.348 69.462 1.00 48.31 72 VAL A N 1
ATOM 563 C CA . VAL A 1 72 ? -39.486 -3.293 68.447 1.00 48.31 72 VAL A CA 1
ATOM 564 C C . VAL A 1 72 ? -38.375 -2.266 68.139 1.00 48.31 72 VAL A C 1
ATOM 566 O O . VAL A 1 72 ? -38.248 -1.233 68.783 1.00 48.31 72 VAL A O 1
ATOM 569 N N . GLY A 1 73 ? -37.642 -2.460 67.031 1.00 48.47 73 GLY A N 1
ATOM 570 C CA . GLY A 1 73 ? -36.783 -1.385 66.494 1.00 48.47 73 GLY A CA 1
ATOM 571 C C . GLY A 1 73 ? -35.845 -1.714 65.327 1.00 48.47 73 GLY A C 1
ATOM 572 O O . GLY A 1 73 ? -35.225 -0.810 64.771 1.00 48.47 73 GLY A O 1
ATOM 573 N N . SER A 1 74 ? -35.730 -2.975 64.896 1.00 53.38 74 SER A N 1
ATOM 574 C CA . SER A 1 74 ? -34.812 -3.357 63.807 1.00 53.38 74 SER A CA 1
ATOM 575 C C . SER A 1 74 ? -35.428 -3.163 62.412 1.00 53.38 74 SER A C 1
ATOM 577 O O . SER A 1 74 ? -35.713 -4.109 61.681 1.00 53.38 74 SER A O 1
ATOM 579 N N . LEU A 1 75 ? -35.671 -1.908 62.033 1.00 55.06 75 LEU A N 1
ATOM 580 C CA . LEU A 1 75 ? -36.080 -1.537 60.666 1.00 55.06 75 LEU A CA 1
ATOM 581 C C . LEU A 1 75 ? -35.026 -0.700 59.935 1.00 55.06 75 LEU A C 1
ATOM 583 O O . LEU A 1 75 ? -35.070 -0.572 58.712 1.00 55.06 75 LEU A O 1
ATOM 587 N N . PHE A 1 76 ? -34.047 -0.161 60.663 1.00 54.56 76 PHE A N 1
ATOM 588 C CA . PHE A 1 76 ? -33.078 0.764 60.085 1.00 54.56 76 PHE A CA 1
ATOM 589 C C . PHE A 1 76 ? -32.076 0.068 59.143 1.00 54.56 76 PHE A C 1
ATOM 591 O O . PHE A 1 76 ? -31.809 0.561 58.050 1.00 54.56 76 PHE A O 1
ATOM 598 N N . GLY A 1 77 ? -31.586 -1.126 59.502 1.00 58.59 77 GLY A N 1
ATOM 599 C CA . GLY A 1 77 ? -30.628 -1.878 58.674 1.00 58.59 77 GLY A CA 1
ATOM 600 C C . GLY A 1 77 ? -31.252 -2.596 57.470 1.00 58.59 77 GLY A C 1
ATOM 601 O O . GLY A 1 77 ? -30.636 -2.692 56.411 1.00 58.59 77 GLY A O 1
ATOM 602 N N . SER A 1 78 ? -32.495 -3.074 57.586 1.00 64.00 78 SER A N 1
ATOM 603 C CA . SER A 1 78 ? -33.143 -3.886 56.545 1.00 64.00 78 SER A CA 1
ATOM 604 C C . SER A 1 78 ? -33.562 -3.067 55.320 1.00 64.00 78 SER A C 1
ATOM 606 O O . SER A 1 78 ? -33.438 -3.544 54.192 1.00 64.00 78 SER A O 1
ATOM 608 N N . ASN A 1 79 ? -33.994 -1.818 55.515 1.00 72.94 79 ASN A N 1
ATOM 609 C CA . ASN A 1 79 ? -34.331 -0.915 54.413 1.00 72.94 79 ASN A CA 1
ATOM 610 C C . ASN A 1 79 ? -33.088 -0.497 53.615 1.00 72.94 79 ASN A C 1
ATOM 612 O O . ASN A 1 79 ? -33.121 -0.546 52.387 1.00 72.94 79 ASN A O 1
ATOM 616 N N . LYS A 1 80 ? -31.974 -0.175 54.291 1.00 73.75 80 LYS A N 1
ATOM 617 C CA . LYS A 1 80 ? -30.709 0.168 53.622 1.00 73.75 80 LYS A CA 1
ATOM 618 C C . LYS A 1 80 ? -30.165 -1.006 52.799 1.00 73.75 80 LYS A C 1
ATOM 620 O O . LYS A 1 80 ? -29.779 -0.821 51.650 1.00 73.75 80 LYS A O 1
ATOM 625 N N . VAL A 1 81 ? -30.221 -2.226 53.340 1.00 74.56 81 VAL A N 1
ATOM 626 C CA . VAL A 1 81 ? -29.827 -3.450 52.618 1.00 74.56 81 VAL A CA 1
ATOM 627 C C . VAL A 1 81 ? -30.682 -3.675 51.366 1.00 74.56 81 VAL A C 1
ATOM 629 O O . VAL A 1 81 ? -30.127 -3.943 50.305 1.00 74.56 81 VAL A O 1
ATOM 632 N N . LYS A 1 82 ? -32.010 -3.512 51.449 1.00 78.81 82 LYS A N 1
ATOM 633 C CA . LYS A 1 82 ? -32.905 -3.660 50.286 1.00 78.81 82 LYS A CA 1
ATOM 634 C C . LYS A 1 82 ? -32.625 -2.627 49.193 1.00 78.81 82 LYS A C 1
ATOM 636 O O . LYS A 1 82 ? -32.689 -2.966 48.013 1.00 78.81 82 LYS A O 1
ATOM 641 N N . THR A 1 83 ? -32.328 -1.382 49.565 1.00 80.12 83 THR A N 1
ATOM 642 C CA . THR A 1 83 ? -31.941 -0.340 48.601 1.00 80.12 83 THR A CA 1
ATOM 643 C C . THR A 1 83 ? -30.638 -0.710 47.898 1.00 80.12 83 THR A C 1
ATOM 645 O O . THR A 1 83 ? -30.597 -0.737 46.671 1.00 80.12 83 THR A O 1
ATOM 648 N N . LEU A 1 84 ? -29.617 -1.116 48.657 1.00 73.81 84 LEU A N 1
ATOM 649 C CA . LEU A 1 84 ? -28.332 -1.524 48.091 1.00 73.81 84 LEU A CA 1
ATOM 650 C C . LEU A 1 84 ? -28.442 -2.779 47.202 1.00 73.81 84 LEU A C 1
ATOM 652 O O . LEU A 1 84 ? -27.755 -2.877 46.190 1.00 73.81 84 LEU A O 1
ATOM 656 N N . GLU A 1 85 ? -29.313 -3.742 47.526 1.00 76.69 85 GLU A N 1
ATOM 657 C CA . GLU A 1 85 ? -29.571 -4.920 46.677 1.00 76.69 85 GLU A CA 1
ATOM 658 C C . GLU A 1 85 ? -30.230 -4.544 45.336 1.00 76.69 85 GLU A C 1
ATOM 660 O O . GLU A 1 85 ? -29.893 -5.118 44.293 1.00 76.69 85 GLU A O 1
ATOM 665 N N . ARG A 1 86 ? -31.118 -3.540 45.333 1.00 85.25 86 ARG A N 1
ATOM 666 C CA . ARG A 1 86 ? -31.698 -2.988 44.096 1.00 85.25 86 ARG A CA 1
ATOM 667 C C . ARG A 1 86 ? -30.639 -2.294 43.245 1.00 85.25 86 ARG A C 1
ATOM 669 O O . ARG A 1 86 ? -30.559 -2.573 42.052 1.00 85.25 86 ARG A O 1
ATOM 676 N N . GLU A 1 87 ? -29.798 -1.459 43.853 1.00 79.56 87 GLU A N 1
ATOM 677 C CA . GLU A 1 87 ? -28.679 -0.795 43.165 1.00 79.56 87 GLU A CA 1
ATOM 678 C C . GLU A 1 87 ? -27.679 -1.810 42.596 1.00 79.56 87 GLU A C 1
ATOM 680 O O . GLU A 1 87 ? -27.228 -1.675 41.462 1.00 79.56 87 GLU A O 1
ATOM 685 N N . ASN A 1 88 ? -27.396 -2.893 43.327 1.00 80.69 88 ASN A N 1
ATOM 686 C CA . ASN A 1 88 ? -26.542 -3.985 42.854 1.00 80.69 88 ASN A CA 1
ATOM 687 C C . ASN A 1 88 ? -27.082 -4.628 41.572 1.00 80.69 88 ASN A C 1
ATOM 689 O O . ASN A 1 88 ? -26.333 -4.877 40.629 1.00 80.69 88 ASN A O 1
ATOM 693 N N . THR A 1 89 ? -28.389 -4.891 41.553 1.00 88.38 89 THR A N 1
ATOM 694 C CA . THR A 1 89 ? -29.078 -5.481 40.400 1.00 88.38 89 THR A CA 1
ATOM 695 C C . THR A 1 89 ? -29.059 -4.516 39.214 1.00 88.38 89 THR A C 1
ATOM 697 O O . THR A 1 89 ? -28.773 -4.9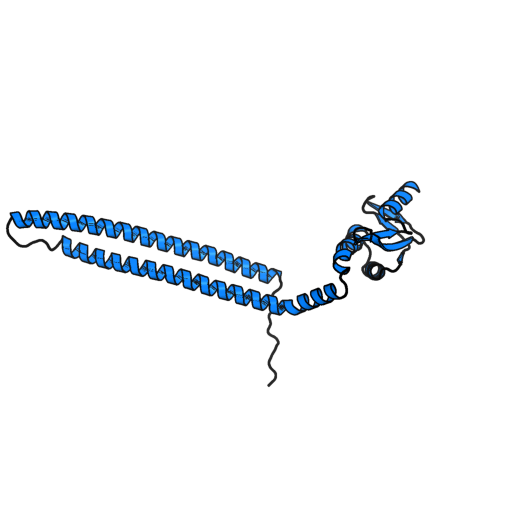27 38.092 1.00 88.38 89 THR A O 1
ATOM 700 N N . ALA A 1 90 ? -29.278 -3.221 39.463 1.00 88.31 90 ALA A N 1
ATOM 701 C CA . ALA A 1 90 ? -29.192 -2.185 38.436 1.00 88.31 90 ALA A CA 1
ATOM 702 C C . ALA A 1 90 ? -27.782 -2.092 37.822 1.00 88.31 90 ALA A C 1
ATOM 704 O O . ALA A 1 90 ? -27.645 -2.075 36.601 1.00 88.31 90 ALA A O 1
ATOM 705 N N . LEU A 1 91 ? -26.730 -2.121 38.649 1.00 81.94 91 LEU A N 1
ATOM 706 C CA . LEU A 1 91 ? -25.338 -2.109 38.186 1.00 81.94 91 LEU A CA 1
ATOM 707 C C . LEU A 1 91 ? -24.973 -3.367 37.383 1.00 81.94 91 LEU A C 1
ATOM 709 O O . LEU A 1 91 ? -24.285 -3.270 36.369 1.00 81.94 91 LEU A O 1
ATOM 713 N N . GLN A 1 92 ? -25.451 -4.548 37.791 1.00 82.06 92 GLN A N 1
ATOM 714 C CA . GLN A 1 92 ? -25.254 -5.783 37.020 1.00 82.06 92 GLN A CA 1
ATOM 715 C C . GLN A 1 92 ? -25.912 -5.704 35.640 1.00 82.06 92 GLN A C 1
ATOM 717 O O . GLN A 1 92 ? -25.272 -6.042 34.645 1.00 82.06 92 GLN A O 1
ATOM 722 N N . ASN A 1 93 ? -27.148 -5.206 35.572 1.00 92.00 93 ASN A N 1
ATOM 723 C CA . ASN A 1 93 ? -27.846 -5.008 34.303 1.00 92.00 93 ASN A CA 1
ATOM 724 C C . ASN A 1 93 ? -27.103 -4.010 33.408 1.00 92.00 93 ASN A C 1
ATOM 726 O O . ASN A 1 93 ? -26.909 -4.289 32.228 1.00 92.00 93 ASN A O 1
ATOM 730 N N . ARG A 1 94 ? -26.589 -2.907 33.972 1.00 87.88 94 ARG A N 1
ATOM 731 C CA . ARG A 1 94 ? -25.820 -1.921 33.200 1.00 87.88 94 ARG A CA 1
ATOM 732 C C . ARG A 1 94 ? -24.532 -2.503 32.615 1.00 87.88 94 ARG A C 1
ATOM 734 O O . ARG A 1 94 ? -24.179 -2.180 31.487 1.00 87.88 94 ARG A O 1
ATOM 741 N N . ILE A 1 95 ? -23.841 -3.386 33.341 1.00 85.38 95 ILE A N 1
ATOM 742 C CA . ILE A 1 95 ? -22.657 -4.087 32.813 1.00 85.38 95 ILE A CA 1
ATOM 743 C C . ILE A 1 95 ? -23.036 -4.985 31.627 1.00 85.38 95 ILE A C 1
ATOM 745 O O . ILE A 1 95 ? -22.304 -5.013 30.640 1.00 85.38 95 ILE A O 1
ATOM 749 N N . ILE A 1 96 ? -24.160 -5.704 31.710 1.00 91.25 96 ILE A N 1
ATOM 750 C CA . ILE A 1 96 ? -24.646 -6.565 30.619 1.00 91.25 96 ILE A CA 1
ATOM 751 C C . ILE A 1 96 ? -25.002 -5.723 29.386 1.00 91.25 96 ILE A C 1
ATOM 753 O O . ILE A 1 96 ? -24.612 -6.082 28.277 1.00 91.25 96 ILE A O 1
ATOM 757 N N . GLU A 1 97 ? -25.691 -4.596 29.577 1.00 92.06 97 GLU A N 1
ATOM 758 C CA . GLU A 1 97 ? -26.009 -3.652 28.498 1.00 92.06 97 GLU A CA 1
ATOM 759 C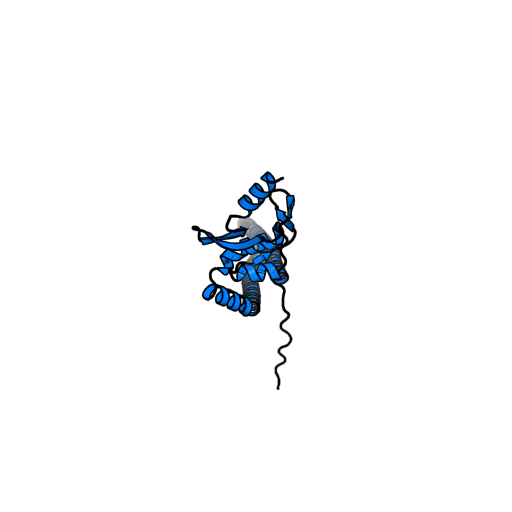 C . GLU A 1 97 ? -24.745 -3.127 27.816 1.00 92.06 97 GLU A C 1
ATOM 761 O O . GLU A 1 97 ? -24.631 -3.226 26.598 1.00 92.06 97 GLU A O 1
ATOM 766 N N . LEU A 1 98 ? -23.764 -2.651 28.592 1.00 86.31 98 LEU A N 1
ATOM 767 C CA . LEU A 1 98 ? -22.491 -2.152 28.063 1.00 86.31 98 LEU A CA 1
ATOM 768 C C . LEU A 1 98 ? -21.716 -3.229 27.287 1.00 86.31 98 LEU A C 1
ATOM 770 O O . LEU A 1 98 ? -21.091 -2.936 26.267 1.00 86.31 98 LEU A O 1
ATOM 774 N N . GLU A 1 99 ? -21.748 -4.485 27.745 1.00 81.62 99 GLU A N 1
ATOM 775 C CA . GLU A 1 99 ? -21.136 -5.598 27.012 1.00 81.62 99 GLU A CA 1
ATOM 776 C C . GLU A 1 99 ? -21.839 -5.880 25.682 1.00 81.62 99 GLU A C 1
ATOM 778 O O . GLU A 1 99 ? -21.170 -6.178 24.689 1.00 81.62 99 GLU A O 1
ATOM 783 N N . GLU A 1 100 ? -23.167 -5.799 25.642 1.00 91.81 100 GLU A N 1
ATOM 784 C CA . GLU A 1 100 ? -23.917 -6.032 24.411 1.00 91.81 100 GLU A CA 1
ATOM 785 C C . GLU A 1 100 ? -23.790 -4.855 23.434 1.00 91.81 100 GLU A C 1
ATOM 787 O O . GLU A 1 100 ? -23.603 -5.085 22.239 1.00 91.81 100 GLU A O 1
ATOM 792 N N . GLU A 1 101 ? -23.783 -3.611 23.927 1.00 90.25 101 GLU A N 1
ATOM 793 C CA . GLU A 1 101 ? -23.479 -2.409 23.138 1.00 90.25 101 GLU A CA 1
ATOM 794 C C . GLU A 1 101 ? -22.103 -2.534 22.463 1.00 90.25 101 GLU A C 1
ATOM 796 O O . GLU A 1 101 ? -21.997 -2.367 21.245 1.00 90.25 101 GLU A O 1
ATOM 801 N N . ALA A 1 102 ? -21.065 -2.928 23.214 1.00 84.56 102 ALA A N 1
ATOM 802 C CA . ALA A 1 102 ? -19.722 -3.144 22.672 1.00 84.56 102 ALA A CA 1
ATOM 803 C C . ALA A 1 102 ? -19.708 -4.200 21.554 1.00 84.56 102 ALA A C 1
ATOM 805 O O . ALA A 1 102 ? -19.182 -3.953 20.466 1.00 84.56 102 ALA A O 1
ATOM 806 N N . ARG A 1 103 ? -20.356 -5.354 21.770 1.00 89.38 103 ARG A N 1
ATOM 807 C CA . ARG A 1 103 ? -20.450 -6.409 20.743 1.00 89.38 103 ARG A CA 1
ATOM 808 C C . ARG A 1 103 ? -21.210 -5.949 19.504 1.00 89.38 103 ARG A C 1
ATOM 810 O O . ARG A 1 103 ? -20.839 -6.304 18.384 1.00 89.38 103 ARG A O 1
ATOM 817 N N . GLN A 1 104 ? -22.306 -5.213 19.679 1.00 90.81 104 GLN A N 1
ATOM 818 C CA . GLN A 1 104 ? -23.092 -4.705 18.556 1.00 90.81 104 GLN A CA 1
ATOM 819 C C . GLN A 1 104 ? -22.292 -3.700 17.729 1.00 90.81 104 GLN A C 1
ATOM 821 O O . GLN A 1 104 ? -22.305 -3.783 16.498 1.00 90.81 104 GLN A O 1
ATOM 826 N N . ARG A 1 105 ? -21.546 -2.809 18.389 1.00 85.75 105 ARG A N 1
ATOM 827 C CA . ARG A 1 105 ? -20.656 -1.847 17.731 1.00 85.75 105 ARG A CA 1
ATOM 828 C C . ARG A 1 105 ? -19.558 -2.533 16.934 1.00 85.75 105 ARG A C 1
ATOM 830 O O . ARG A 1 105 ? -19.422 -2.243 15.746 1.00 85.75 105 ARG A O 1
ATOM 837 N N . GLU A 1 106 ? -18.858 -3.496 17.529 1.00 84.88 106 GLU A N 1
ATOM 838 C CA . GLU A 1 106 ? -17.834 -4.282 16.829 1.00 84.88 106 GLU A CA 1
ATOM 839 C C . GLU A 1 106 ? -18.401 -4.955 15.569 1.00 84.88 106 GLU A C 1
ATOM 841 O O . GLU A 1 106 ? -17.819 -4.857 14.487 1.00 84.88 106 GLU A O 1
ATOM 846 N N . ARG A 1 107 ? -19.586 -5.576 15.669 1.00 90.19 107 ARG A N 1
ATOM 847 C CA . ARG A 1 107 ? -20.263 -6.204 14.519 1.00 90.19 107 ARG A CA 1
ATOM 848 C C . ARG A 1 107 ? -20.633 -5.193 13.436 1.00 90.19 107 ARG A C 1
ATOM 850 O O . ARG A 1 107 ? -20.436 -5.465 12.251 1.00 90.19 107 ARG A O 1
ATOM 857 N N . GLN A 1 108 ? -21.186 -4.044 13.818 1.00 89.75 108 GLN A N 1
ATOM 858 C CA . GLN A 1 108 ? -21.610 -3.016 12.869 1.00 89.75 108 GLN A CA 1
ATOM 859 C C . GLN A 1 108 ? -20.415 -2.423 12.120 1.00 89.75 108 GLN A C 1
ATOM 861 O O . GLN A 1 108 ? -20.477 -2.251 10.901 1.00 89.75 108 GLN A O 1
ATOM 866 N N . GLN A 1 109 ? -19.315 -2.162 12.821 1.00 85.38 109 GLN A N 1
ATOM 867 C CA . GLN A 1 109 ? -18.106 -1.641 12.199 1.00 85.38 109 GLN A CA 1
ATOM 868 C C . GLN A 1 109 ? -17.406 -2.681 11.317 1.00 85.38 109 GLN A C 1
ATOM 870 O O . GLN A 1 109 ? -16.992 -2.348 10.206 1.00 85.38 109 GLN A O 1
ATOM 875 N N . ALA A 1 110 ? -17.353 -3.953 11.736 1.00 88.06 110 ALA A N 1
ATOM 876 C CA . ALA A 1 110 ? -16.848 -5.039 10.892 1.00 88.06 110 ALA A CA 1
ATOM 877 C C . ALA A 1 110 ? -17.632 -5.135 9.572 1.00 88.06 110 ALA A C 1
ATOM 879 O O . ALA A 1 110 ? -17.040 -5.273 8.499 1.00 88.06 110 ALA A O 1
ATOM 880 N N . LYS A 1 111 ? -18.960 -4.974 9.637 1.00 92.38 111 LYS A N 1
ATOM 881 C CA . LYS A 1 111 ? -19.825 -4.939 8.454 1.00 92.38 111 LYS A CA 1
ATOM 882 C C . LYS A 1 111 ? -19.516 -3.744 7.547 1.00 92.38 111 LYS A C 1
ATOM 884 O O . LYS A 1 111 ? -19.355 -3.929 6.344 1.00 92.38 111 LYS A O 1
ATOM 889 N N . GLN A 1 112 ? -19.370 -2.541 8.106 1.00 87.56 112 GLN A N 1
ATOM 890 C CA . GLN A 1 112 ? -19.012 -1.346 7.327 1.00 87.56 112 GLN A CA 1
ATOM 891 C C . GLN A 1 112 ? -17.639 -1.477 6.657 1.00 87.56 112 GLN A C 1
ATOM 893 O O . GLN A 1 112 ? -17.476 -1.105 5.494 1.00 87.56 112 GLN A O 1
ATOM 898 N N . MET A 1 113 ? -16.657 -2.040 7.363 1.00 87.94 113 MET A N 1
ATOM 899 C CA . MET A 1 113 ? -15.327 -2.293 6.812 1.00 87.94 113 MET A CA 1
ATOM 900 C C . MET A 1 113 ? -15.386 -3.303 5.661 1.00 87.94 113 MET A C 1
ATOM 902 O O . MET A 1 113 ? -14.763 -3.093 4.619 1.00 87.94 113 MET A O 1
ATOM 906 N N . GLN A 1 114 ? -16.177 -4.368 5.813 1.00 89.19 114 GLN A N 1
ATOM 907 C CA . GLN A 1 114 ? -16.389 -5.361 4.764 1.00 89.19 114 GLN A CA 1
ATOM 908 C C . GLN A 1 114 ? -17.082 -4.761 3.532 1.00 89.19 114 GLN A C 1
ATOM 910 O O . GLN A 1 114 ? -16.641 -5.000 2.409 1.00 89.19 114 GLN A O 1
ATOM 915 N N . GLU A 1 115 ? -18.127 -3.953 3.721 1.00 88.75 115 GLU A N 1
ATOM 916 C CA . GLU A 1 115 ? -18.827 -3.261 2.630 1.00 88.75 115 GLU A CA 1
ATOM 917 C C . GLU A 1 115 ? -17.899 -2.288 1.890 1.00 88.75 115 GLU A C 1
ATOM 919 O O . GLU A 1 115 ? -17.867 -2.263 0.655 1.00 88.75 115 GLU A O 1
ATOM 924 N N . MET A 1 116 ? -17.086 -1.525 2.629 1.00 85.25 116 MET A N 1
ATOM 925 C CA . MET A 1 116 ? -16.108 -0.604 2.049 1.00 85.25 116 MET A CA 1
ATOM 926 C C . MET A 1 116 ? -15.046 -1.350 1.236 1.00 85.25 116 MET A C 1
ATOM 928 O O . MET A 1 116 ? -14.737 -0.945 0.112 1.00 85.25 116 MET A O 1
ATOM 932 N N . LYS A 1 117 ? -14.530 -2.462 1.772 1.00 86.12 117 LYS A N 1
ATOM 933 C CA . LYS A 1 117 ? -13.568 -3.327 1.085 1.00 86.12 117 LYS A CA 1
ATOM 934 C C . LYS A 1 117 ? -14.165 -3.932 -0.186 1.00 86.12 117 LYS A C 1
ATOM 936 O O . LYS A 1 117 ? -13.573 -3.793 -1.251 1.00 86.12 117 LYS A O 1
ATOM 941 N N . SER A 1 118 ? -15.361 -4.514 -0.099 1.00 85.44 118 SER A N 1
ATOM 942 C CA . SER A 1 118 ? -16.052 -5.108 -1.250 1.00 85.44 118 SER A CA 1
ATOM 943 C C . SER A 1 118 ? -16.319 -4.077 -2.348 1.00 85.44 118 SER A C 1
ATOM 945 O O . SER A 1 118 ? -16.137 -4.371 -3.527 1.00 85.44 118 SER A O 1
ATOM 947 N N . THR A 1 119 ? -16.725 -2.860 -1.978 1.00 84.06 119 THR A N 1
ATOM 948 C CA . THR A 1 119 ? -16.966 -1.777 -2.942 1.00 84.06 119 THR A CA 1
ATOM 949 C C . THR A 1 119 ? -15.668 -1.357 -3.633 1.00 84.06 119 THR A C 1
ATOM 951 O O . THR A 1 119 ? -15.652 -1.153 -4.846 1.00 84.06 119 THR A O 1
ATOM 954 N N . TYR A 1 120 ? -14.569 -1.246 -2.880 1.00 81.56 120 TYR A N 1
ATOM 955 C CA . TYR A 1 120 ? -13.255 -0.918 -3.431 1.00 81.56 120 TYR A CA 1
ATOM 956 C C . TYR A 1 120 ? -12.749 -2.004 -4.388 1.00 81.56 120 TYR A C 1
ATOM 958 O O . TYR A 1 120 ? -12.328 -1.699 -5.502 1.00 81.56 120 TYR A O 1
ATOM 966 N N . GLU A 1 121 ? -12.839 -3.272 -3.988 1.00 81.31 121 GLU A N 1
ATOM 967 C CA . GLU A 1 121 ? -12.456 -4.414 -4.823 1.00 81.31 121 GLU A CA 1
ATOM 968 C C . GLU A 1 121 ? -13.278 -4.465 -6.113 1.00 81.31 121 GLU A C 1
ATOM 970 O O . GLU A 1 121 ? -12.713 -4.647 -7.189 1.00 81.31 121 GLU A O 1
ATOM 975 N N . GLN A 1 122 ? -14.587 -4.208 -6.038 1.00 80.12 122 GLN A N 1
ATOM 976 C CA . GLN A 1 122 ? -15.449 -4.142 -7.216 1.00 80.12 122 GLN A CA 1
ATOM 977 C C . GLN A 1 122 ? -15.063 -2.987 -8.151 1.00 80.12 122 GLN A C 1
ATOM 979 O O . GLN A 1 122 ? -15.002 -3.169 -9.368 1.00 80.12 122 GLN A O 1
ATOM 984 N N . GLN A 1 123 ? -14.765 -1.804 -7.603 1.00 76.44 123 GLN A N 1
ATOM 985 C CA . GLN A 1 123 ? -14.312 -0.657 -8.398 1.00 76.44 123 GLN A CA 1
ATOM 986 C C . GLN A 1 123 ? -12.947 -0.907 -9.050 1.00 76.44 123 GLN A C 1
ATOM 988 O O . GLN A 1 123 ? -12.709 -0.448 -10.167 1.00 76.44 123 GLN A O 1
ATOM 993 N N . ASN A 1 124 ? -12.067 -1.657 -8.383 1.00 80.69 124 ASN A N 1
ATOM 994 C CA . ASN A 1 124 ? -10.719 -1.949 -8.863 1.00 80.69 124 ASN A CA 1
ATOM 995 C C . ASN A 1 124 ? -10.607 -3.288 -9.622 1.00 80.69 124 ASN A C 1
ATOM 997 O O . ASN A 1 124 ? -9.526 -3.646 -10.094 1.00 80.69 124 ASN A O 1
ATOM 1001 N N . GLY A 1 125 ? -11.718 -4.016 -9.778 1.00 78.75 125 GLY A N 1
ATOM 1002 C CA . GLY A 1 125 ? -11.763 -5.326 -10.430 1.00 78.75 125 GLY A CA 1
ATOM 1003 C C . GLY A 1 125 ? -11.236 -5.287 -11.862 1.00 78.75 125 GLY A C 1
ATOM 1004 O O . GLY A 1 125 ? -10.404 -6.110 -12.226 1.00 78.75 125 GLY A O 1
ATOM 1005 N N . LYS A 1 126 ? -11.596 -4.255 -12.635 1.00 81.12 126 LYS A N 1
ATOM 1006 C CA . LYS A 1 126 ? -11.116 -4.078 -14.019 1.00 81.12 126 LYS A CA 1
ATOM 1007 C C . LYS A 1 126 ? -9.597 -3.910 -14.115 1.00 81.12 126 LYS A C 1
ATOM 1009 O O . LYS A 1 126 ? -8.982 -4.388 -15.063 1.00 81.12 126 LYS A O 1
ATOM 1014 N N . LEU A 1 127 ? -8.983 -3.230 -13.143 1.00 83.31 127 LEU A N 1
ATOM 1015 C CA . LEU A 1 127 ? -7.527 -3.091 -13.093 1.00 83.31 127 LEU A CA 1
ATOM 1016 C C . LEU A 1 127 ? -6.874 -4.432 -12.755 1.00 83.31 127 LEU A C 1
ATOM 1018 O O . LEU A 1 127 ? -5.883 -4.794 -13.379 1.00 83.31 127 LEU A O 1
ATOM 1022 N N . SER A 1 128 ? -7.447 -5.179 -11.809 1.00 83.81 128 SER A N 1
ATOM 1023 C CA . SER A 1 128 ? -6.990 -6.532 -11.472 1.00 83.81 128 SER A CA 1
ATOM 1024 C C . SER A 1 128 ? -7.086 -7.478 -12.674 1.00 83.81 128 SER A C 1
ATOM 1026 O O . SER A 1 128 ? -6.119 -8.163 -12.996 1.00 83.81 128 SER A O 1
ATOM 1028 N N . GLU A 1 129 ? -8.206 -7.458 -13.399 1.00 87.81 129 GLU A N 1
ATOM 1029 C CA . GLU A 1 129 ? -8.398 -8.216 -14.641 1.00 87.81 129 GLU A CA 1
ATOM 1030 C C . GLU A 1 129 ? -7.348 -7.855 -15.692 1.00 87.81 129 GLU A C 1
ATOM 1032 O O . GLU A 1 129 ? -6.722 -8.748 -16.261 1.00 87.81 129 GLU A O 1
ATOM 1037 N N . PHE A 1 130 ? -7.093 -6.561 -15.907 1.00 87.69 130 PHE A N 1
ATOM 1038 C CA . PHE A 1 130 ? -6.055 -6.113 -16.832 1.00 87.69 130 PHE A CA 1
ATOM 1039 C C . PHE A 1 130 ? -4.657 -6.567 -16.397 1.00 87.69 130 PHE A C 1
ATOM 1041 O O . PHE A 1 130 ? -3.901 -7.092 -17.210 1.00 87.69 130 PHE A O 1
ATOM 1048 N N . VAL A 1 131 ? -4.309 -6.415 -15.116 1.00 88.88 131 VAL A N 1
ATOM 1049 C CA . VAL A 1 131 ? -3.015 -6.864 -14.579 1.00 88.88 131 VAL A CA 1
ATOM 1050 C C . VAL A 1 131 ? -2.852 -8.373 -14.747 1.00 88.88 131 VAL A C 1
ATOM 1052 O O . VAL A 1 131 ? -1.794 -8.820 -15.185 1.00 88.88 131 VAL A O 1
ATOM 1055 N N . ASN A 1 132 ? -3.890 -9.159 -14.457 1.00 90.50 132 ASN A N 1
ATOM 1056 C CA . ASN A 1 132 ? -3.868 -10.609 -14.639 1.00 90.50 132 ASN A CA 1
ATOM 1057 C C . ASN A 1 132 ? -3.730 -10.985 -16.116 1.00 90.50 132 ASN A C 1
ATOM 1059 O O . ASN A 1 132 ? -2.893 -11.816 -16.450 1.00 90.50 132 ASN A O 1
ATOM 1063 N N . PHE A 1 133 ? -4.468 -10.321 -17.007 1.00 93.62 133 PHE A N 1
ATOM 1064 C CA . PHE A 1 133 ? -4.334 -10.500 -18.451 1.00 93.62 133 PHE A CA 1
ATOM 1065 C C . PHE A 1 133 ? -2.896 -10.232 -18.919 1.00 93.62 133 PHE A C 1
ATOM 1067 O O . PHE A 1 133 ? -2.296 -11.066 -19.598 1.00 93.62 133 PHE A O 1
ATOM 1074 N N . VAL A 1 134 ? -2.308 -9.103 -18.505 1.00 93.00 134 VAL A N 1
ATOM 1075 C CA . VAL A 1 134 ? -0.920 -8.758 -18.840 1.00 93.00 134 VAL A CA 1
ATOM 1076 C C . VAL A 1 134 ? 0.050 -9.801 -18.286 1.00 93.00 134 VAL A C 1
ATOM 1078 O O . VAL A 1 134 ? 0.926 -10.241 -19.019 1.00 93.00 134 VAL A O 1
ATOM 1081 N N . LYS A 1 135 ? -0.117 -10.259 -17.041 1.00 90.25 135 LYS A N 1
ATOM 1082 C CA . LYS A 1 135 ? 0.741 -11.299 -16.448 1.00 90.25 135 LYS A CA 1
ATOM 1083 C C . LYS A 1 135 ? 0.638 -12.643 -17.172 1.00 90.25 135 LYS A C 1
ATOM 1085 O O . LYS A 1 135 ? 1.658 -13.300 -17.357 1.00 90.25 135 LYS A O 1
ATOM 1090 N N . CYS A 1 136 ? -0.563 -13.040 -17.592 1.00 93.88 136 CYS A N 1
ATOM 1091 C CA . CYS A 1 136 ? -0.795 -14.302 -18.294 1.00 93.88 136 CYS A CA 1
ATOM 1092 C C . CYS A 1 136 ? -0.145 -14.327 -19.680 1.00 93.88 136 CYS A C 1
ATOM 1094 O O . CYS A 1 136 ? 0.486 -15.318 -20.039 1.00 93.88 136 CYS A O 1
ATOM 1096 N N . TYR A 1 137 ? -0.300 -13.253 -20.458 1.00 95.25 137 TYR A N 1
ATOM 1097 C CA . TYR A 1 137 ? 0.156 -13.223 -21.852 1.00 95.25 137 TYR A CA 1
ATOM 1098 C C . TYR A 1 137 ? 1.531 -12.566 -22.040 1.00 95.25 137 TYR A C 1
ATOM 1100 O O . TYR A 1 137 ? 2.207 -12.833 -23.030 1.00 95.25 137 TYR A O 1
ATOM 1108 N N . PHE A 1 138 ? 1.974 -11.742 -21.089 1.00 92.56 138 PHE A N 1
ATOM 1109 C CA . PHE A 1 138 ? 3.235 -10.995 -21.137 1.00 92.56 138 PHE A CA 1
ATOM 1110 C C . PHE A 1 138 ? 4.004 -11.094 -19.800 1.00 92.56 138 PHE A C 1
ATOM 1112 O O . PHE A 1 138 ? 4.274 -10.079 -19.149 1.00 92.56 138 PHE A O 1
ATOM 1119 N N . PRO A 1 139 ? 4.410 -12.305 -19.374 1.00 88.50 139 PRO A N 1
ATOM 1120 C CA . PRO A 1 139 ? 5.003 -12.546 -18.050 1.00 88.50 139 PRO A CA 1
ATOM 1121 C C . PRO A 1 139 ? 6.337 -11.817 -17.814 1.00 88.50 139 PRO A C 1
ATOM 1123 O O . PRO A 1 139 ? 6.754 -11.612 -16.677 1.00 88.50 139 PRO A O 1
ATOM 1126 N N . TYR A 1 140 ? 7.015 -11.390 -18.880 1.00 88.75 140 TYR A N 1
ATOM 1127 C CA . TYR A 1 140 ? 8.277 -10.654 -18.808 1.00 88.75 140 TYR A CA 1
ATOM 1128 C C . TYR A 1 140 ? 8.110 -9.177 -18.415 1.00 88.75 140 TYR A C 1
ATOM 1130 O O . TYR A 1 140 ? 9.087 -8.551 -18.005 1.00 88.75 140 TYR A O 1
ATOM 1138 N N . VAL A 1 141 ? 6.901 -8.605 -18.525 1.00 91.19 141 VAL A N 1
ATOM 1139 C CA . VAL A 1 141 ? 6.654 -7.171 -18.273 1.00 91.19 141 VAL A CA 1
ATOM 1140 C C . VAL A 1 141 ? 7.055 -6.781 -16.855 1.00 91.19 141 VAL A C 1
ATOM 1142 O O . VAL A 1 141 ? 7.686 -5.747 -16.665 1.00 91.19 141 VAL A O 1
ATOM 1145 N N . GLU A 1 142 ? 6.771 -7.633 -15.869 1.00 89.62 142 GLU A N 1
ATOM 1146 C CA . GLU A 1 142 ? 7.141 -7.393 -14.470 1.00 89.62 142 GLU A CA 1
ATOM 1147 C C . GLU A 1 142 ? 8.659 -7.238 -14.299 1.00 89.62 142 GLU A C 1
ATOM 1149 O O . GLU A 1 142 ? 9.125 -6.325 -13.618 1.00 89.62 142 GLU A O 1
ATOM 1154 N N . LYS A 1 143 ? 9.440 -8.064 -15.001 1.00 91.50 143 LYS A N 1
ATOM 1155 C CA . LYS A 1 143 ? 10.906 -7.999 -14.980 1.00 91.50 143 LYS A CA 1
ATOM 1156 C C . LYS A 1 143 ? 11.473 -6.825 -15.782 1.00 91.50 143 LYS A C 1
ATOM 1158 O O . LYS A 1 143 ? 12.628 -6.463 -15.580 1.00 91.50 143 LYS A O 1
ATOM 1163 N N . LEU A 1 144 ? 10.687 -6.250 -16.693 1.00 92.81 144 LEU A N 1
ATOM 1164 C CA . LEU A 1 144 ? 11.082 -5.127 -17.545 1.00 92.81 144 LEU A CA 1
ATOM 1165 C C . LEU A 1 144 ? 10.898 -3.769 -16.843 1.00 92.81 144 LEU A C 1
ATOM 1167 O O . LEU A 1 144 ? 11.597 -2.813 -17.174 1.00 92.81 144 LEU A O 1
ATOM 1171 N N . ILE A 1 145 ? 9.999 -3.683 -15.851 1.00 93.00 145 ILE A N 1
ATOM 1172 C CA . ILE A 1 145 ? 9.711 -2.450 -15.092 1.00 93.00 145 ILE A CA 1
ATOM 1173 C C . ILE A 1 145 ? 10.980 -1.796 -14.512 1.00 93.00 145 ILE A C 1
ATOM 1175 O O . ILE A 1 145 ? 11.157 -0.594 -14.726 1.00 93.00 145 ILE A O 1
ATOM 1179 N N . PRO A 1 146 ? 11.897 -2.519 -13.830 1.00 94.38 146 PRO A N 1
ATOM 1180 C CA . PRO A 1 146 ? 13.122 -1.912 -13.307 1.00 94.38 146 PRO A CA 1
ATOM 1181 C C . PRO A 1 146 ? 13.982 -1.274 -14.403 1.00 94.38 146 PRO A C 1
ATOM 1183 O O . PRO A 1 146 ? 14.508 -0.177 -14.218 1.00 94.38 146 PRO A O 1
ATOM 1186 N N . THR A 1 147 ? 14.082 -1.928 -15.562 1.00 94.44 147 THR A N 1
ATOM 1187 C CA . THR A 1 147 ? 14.828 -1.431 -16.721 1.00 94.44 147 THR A CA 1
ATOM 1188 C C . THR A 1 147 ? 14.157 -0.194 -17.312 1.00 94.44 147 THR A C 1
ATOM 1190 O O . THR A 1 147 ? 14.841 0.782 -17.600 1.00 94.44 147 THR A O 1
ATOM 1193 N N . ILE A 1 148 ? 12.825 -0.179 -17.430 1.00 94.94 148 ILE A N 1
ATOM 1194 C CA . ILE A 1 148 ? 12.056 0.991 -17.893 1.00 94.94 148 ILE A CA 1
ATOM 1195 C C . ILE A 1 148 ? 12.297 2.200 -16.982 1.00 94.94 148 ILE A C 1
ATOM 1197 O O . ILE A 1 148 ? 12.608 3.282 -17.480 1.00 94.94 148 ILE A O 1
ATOM 1201 N N . ASN A 1 149 ? 12.209 2.008 -15.663 1.00 94.50 149 ASN A N 1
ATOM 1202 C CA . ASN A 1 149 ? 12.451 3.073 -14.688 1.00 94.50 149 ASN A CA 1
ATOM 1203 C C . ASN A 1 149 ? 13.894 3.578 -14.775 1.00 94.50 149 ASN A C 1
ATOM 1205 O O . ASN A 1 149 ? 14.132 4.779 -14.766 1.00 94.50 149 ASN A O 1
ATOM 1209 N N . PHE A 1 150 ? 14.868 2.680 -14.946 1.00 93.38 150 PHE A N 1
ATOM 1210 C CA . PHE A 1 150 ? 16.257 3.072 -15.171 1.00 93.38 150 PHE A CA 1
ATOM 1211 C C . PHE A 1 150 ? 16.421 3.936 -16.435 1.00 93.38 150 PHE A C 1
ATOM 1213 O O . PHE A 1 150 ? 17.023 5.007 -16.374 1.00 93.38 150 PHE A O 1
ATOM 1220 N N . LEU A 1 151 ? 15.855 3.522 -17.572 1.00 93.06 151 LEU A N 1
ATOM 1221 C CA . LEU A 1 151 ? 15.946 4.287 -18.822 1.00 93.06 151 LEU A CA 1
ATOM 1222 C C . LEU A 1 151 ? 15.310 5.678 -18.698 1.00 93.06 151 LEU A C 1
ATOM 1224 O O . LEU A 1 151 ? 15.881 6.659 -19.175 1.00 93.06 151 LEU A O 1
ATOM 1228 N N . ARG A 1 152 ? 14.154 5.762 -18.036 1.00 94.06 152 ARG A N 1
ATOM 1229 C CA . ARG A 1 152 ? 13.419 7.012 -17.829 1.00 94.06 152 ARG A CA 1
ATOM 1230 C C . ARG A 1 152 ? 14.123 7.931 -16.834 1.00 94.06 152 ARG A C 1
ATOM 1232 O O . ARG A 1 152 ? 14.464 9.057 -17.176 1.00 94.06 152 ARG A O 1
ATOM 1239 N N . ASP A 1 153 ? 14.365 7.438 -15.625 1.00 92.81 153 ASP A N 1
ATOM 1240 C CA . ASP A 1 153 ? 14.753 8.269 -14.484 1.00 92.81 153 ASP A CA 1
ATOM 1241 C C . ASP A 1 153 ? 16.267 8.500 -14.424 1.00 92.81 153 ASP A C 1
ATOM 1243 O O . ASP A 1 153 ? 16.721 9.513 -13.894 1.00 92.81 153 ASP A O 1
ATOM 1247 N N . ARG A 1 154 ? 17.072 7.559 -14.945 1.00 90.06 154 ARG A N 1
ATOM 1248 C CA . ARG A 1 154 ? 18.543 7.604 -14.850 1.00 90.06 154 ARG A CA 1
ATOM 1249 C C . ARG A 1 154 ? 19.226 7.975 -16.152 1.00 90.06 154 ARG A C 1
ATOM 1251 O O . ARG A 1 154 ? 20.274 8.604 -16.080 1.00 90.06 154 ARG A O 1
ATOM 1258 N N . LEU A 1 155 ? 18.680 7.585 -17.306 1.00 87.75 155 LEU A N 1
ATOM 1259 C CA . LEU A 1 155 ? 19.232 7.960 -18.617 1.00 87.75 155 LEU A CA 1
ATOM 1260 C C . LEU A 1 155 ? 18.461 9.096 -19.302 1.00 87.75 155 LEU A C 1
ATOM 1262 O O . LEU A 1 155 ? 18.952 9.642 -20.288 1.00 87.75 155 LEU A O 1
ATOM 1266 N N . GLY A 1 156 ? 17.279 9.461 -18.792 1.00 88.19 156 GLY A N 1
ATOM 1267 C CA . GLY A 1 156 ? 16.470 10.550 -19.339 1.00 88.19 156 GLY A CA 1
ATOM 1268 C C . GLY A 1 156 ? 15.883 10.251 -20.720 1.00 88.19 156 GLY A C 1
ATOM 1269 O O . GLY A 1 156 ? 15.660 11.177 -21.497 1.00 88.19 156 GLY A O 1
ATOM 1270 N N . PHE A 1 157 ? 15.681 8.976 -21.069 1.00 91.25 157 PHE A N 1
ATOM 1271 C CA . PHE A 1 157 ? 15.100 8.608 -22.361 1.00 91.25 157 PHE A CA 1
ATOM 1272 C C . PHE A 1 157 ? 13.616 8.970 -22.415 1.00 91.25 157 PHE A C 1
ATOM 1274 O O . PHE A 1 157 ? 12.875 8.755 -21.456 1.00 91.25 157 PHE A O 1
ATOM 1281 N N . ASP A 1 158 ? 13.168 9.470 -23.566 1.00 91.00 158 ASP A N 1
ATOM 1282 C CA . ASP A 1 158 ? 11.752 9.722 -23.797 1.00 91.00 158 ASP A CA 1
ATOM 1283 C C . ASP A 1 158 ? 10.959 8.417 -23.965 1.00 91.00 158 ASP A C 1
ATOM 1285 O O . ASP A 1 158 ? 11.474 7.373 -24.382 1.00 91.00 158 ASP A O 1
ATOM 1289 N N . ASP A 1 159 ? 9.656 8.499 -23.698 1.00 92.69 159 ASP A N 1
ATOM 1290 C CA . ASP A 1 159 ? 8.743 7.358 -23.782 1.00 92.69 159 ASP A CA 1
ATOM 1291 C C . ASP A 1 159 ? 8.685 6.725 -25.181 1.00 92.69 159 ASP A C 1
ATOM 1293 O O . ASP A 1 159 ? 8.393 5.534 -25.310 1.00 92.69 159 ASP A O 1
ATOM 1297 N N . GLY A 1 160 ? 8.971 7.483 -26.243 1.00 92.62 160 GLY A N 1
ATOM 1298 C CA . GLY A 1 160 ? 9.039 6.971 -27.607 1.00 92.62 160 GLY A CA 1
ATOM 1299 C C . GLY A 1 160 ? 10.230 6.037 -27.818 1.00 92.62 160 GLY A C 1
ATOM 1300 O O . GLY A 1 160 ? 10.064 4.965 -28.409 1.00 92.62 160 GLY A O 1
ATOM 1301 N N . ILE A 1 161 ? 11.417 6.409 -27.327 1.00 91.44 161 ILE A N 1
ATOM 1302 C CA . ILE A 1 161 ? 12.608 5.542 -27.334 1.00 91.44 161 ILE A CA 1
ATOM 1303 C C . ILE A 1 161 ? 12.375 4.314 -26.452 1.00 91.44 161 ILE A C 1
ATOM 1305 O O . ILE A 1 161 ? 12.574 3.190 -26.920 1.00 91.44 161 ILE A O 1
ATOM 1309 N N . ILE A 1 162 ? 11.902 4.512 -25.217 1.00 94.44 162 ILE A N 1
ATOM 1310 C CA . ILE A 1 162 ? 11.652 3.418 -24.266 1.00 94.44 162 ILE A CA 1
ATOM 1311 C C . ILE A 1 162 ? 10.663 2.411 -24.859 1.00 94.44 162 ILE A C 1
ATOM 1313 O O . ILE A 1 162 ? 10.927 1.209 -24.837 1.00 94.44 162 ILE A O 1
ATOM 1317 N N . ARG A 1 163 ? 9.563 2.876 -25.467 1.00 94.31 163 ARG A N 1
ATOM 1318 C CA . ARG A 1 163 ? 8.571 1.996 -26.101 1.00 94.31 163 ARG A CA 1
ATOM 1319 C C . ARG A 1 163 ? 9.181 1.142 -27.207 1.00 94.31 163 ARG A C 1
ATOM 1321 O O . ARG A 1 163 ? 8.872 -0.042 -27.278 1.00 94.31 163 ARG A O 1
ATOM 1328 N N . ARG A 1 164 ? 10.053 1.708 -28.052 1.00 94.31 164 ARG A N 1
ATOM 1329 C CA . ARG A 1 164 ? 10.741 0.935 -29.102 1.00 94.31 164 ARG A CA 1
ATOM 1330 C C . ARG A 1 164 ? 11.693 -0.101 -28.506 1.00 94.31 164 ARG A C 1
ATOM 1332 O O . ARG A 1 164 ? 11.659 -1.250 -28.936 1.00 94.31 164 ARG A O 1
ATOM 1339 N N . LEU A 1 165 ? 12.464 0.264 -27.483 1.00 94.25 165 LEU A N 1
ATOM 1340 C CA . LEU A 1 165 ? 13.346 -0.671 -26.776 1.00 94.25 165 LEU A CA 1
ATOM 1341 C C . LEU A 1 165 ? 12.566 -1.821 -26.117 1.00 94.25 165 LEU A C 1
ATOM 1343 O O . LEU A 1 165 ? 12.995 -2.969 -26.184 1.00 94.25 165 LEU A O 1
ATOM 1347 N N . CYS A 1 166 ? 11.380 -1.544 -25.568 1.00 93.38 166 CYS A N 1
ATOM 1348 C CA . CYS A 1 166 ? 10.492 -2.557 -24.982 1.00 93.38 166 CYS A CA 1
ATOM 1349 C C . CYS A 1 166 ? 9.890 -3.529 -26.012 1.00 93.38 166 CYS A C 1
ATOM 1351 O O . CYS A 1 166 ? 9.299 -4.531 -25.624 1.00 93.38 166 CYS A O 1
ATOM 1353 N N . THR A 1 167 ? 10.044 -3.267 -27.318 1.00 91.81 167 THR A N 1
ATOM 1354 C CA . THR A 1 167 ? 9.737 -4.255 -28.372 1.00 91.81 167 THR A CA 1
ATOM 1355 C C . THR A 1 167 ? 10.893 -5.222 -28.643 1.00 91.81 167 THR A C 1
ATOM 1357 O O . THR A 1 167 ? 10.826 -5.984 -29.604 1.00 91.81 167 THR A O 1
ATOM 1360 N N . PHE A 1 168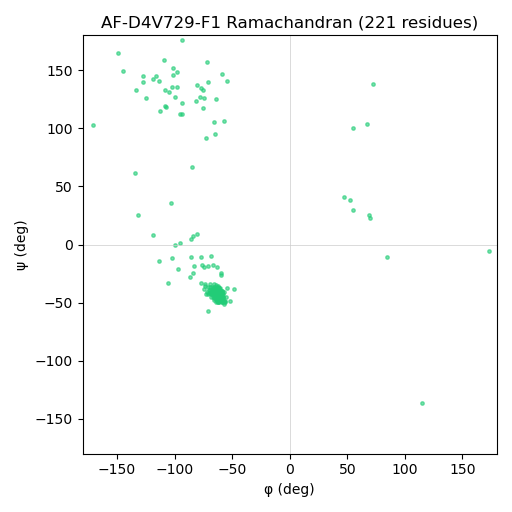 ? 11.955 -5.174 -27.825 1.00 91.38 168 PHE A N 1
ATOM 1361 C CA . PHE A 1 168 ? 13.198 -5.940 -27.981 1.00 91.38 168 PHE A CA 1
ATOM 1362 C C . PHE A 1 168 ? 13.863 -5.746 -29.348 1.00 91.38 168 PHE A C 1
ATOM 1364 O O . PHE A 1 168 ? 14.537 -6.632 -29.869 1.00 91.38 168 PHE A O 1
ATOM 1371 N N . LYS A 1 169 ? 13.660 -4.564 -29.938 1.00 89.62 169 LYS A N 1
ATOM 1372 C CA . LYS A 1 169 ? 14.296 -4.148 -31.184 1.00 89.62 169 LYS A CA 1
ATOM 1373 C C . LYS A 1 169 ? 15.452 -3.212 -30.895 1.00 89.62 169 LYS A C 1
ATOM 1375 O O . LYS A 1 169 ? 15.373 -2.360 -30.010 1.00 89.62 169 LYS A O 1
ATOM 1380 N N . ASP A 1 170 ? 16.472 -3.331 -31.726 1.00 93.25 170 ASP A N 1
ATOM 1381 C CA . ASP A 1 170 ? 17.609 -2.428 -31.749 1.00 93.25 170 ASP A CA 1
ATOM 1382 C C . ASP A 1 170 ? 17.159 -1.017 -32.148 1.00 93.25 170 ASP A C 1
ATOM 1384 O O . ASP A 1 170 ? 16.529 -0.802 -33.190 1.00 93.25 170 ASP A O 1
ATOM 1388 N N . VAL A 1 171 ? 17.489 -0.034 -31.313 1.00 94.44 171 VAL A N 1
ATOM 1389 C CA . VAL A 1 171 ? 17.168 1.376 -31.539 1.00 94.44 171 VAL A CA 1
ATOM 1390 C C . VAL A 1 171 ? 18.458 2.142 -31.774 1.00 94.44 171 VAL A C 1
ATOM 1392 O O . VAL A 1 171 ? 19.284 2.287 -30.878 1.00 94.44 171 VAL A O 1
ATOM 1395 N N . ALA A 1 172 ? 18.622 2.672 -32.984 1.00 93.62 172 ALA A N 1
ATOM 1396 C CA . ALA A 1 172 ? 19.720 3.578 -33.283 1.00 93.62 172 ALA A CA 1
ATOM 1397 C C . ALA A 1 172 ? 19.453 4.957 -32.662 1.00 93.62 172 ALA A C 1
ATOM 1399 O O . ALA A 1 172 ? 18.417 5.571 -32.926 1.00 93.62 172 ALA A O 1
ATOM 1400 N N . ILE A 1 173 ? 20.402 5.450 -31.870 1.00 90.19 173 ILE A N 1
ATOM 1401 C CA . ILE A 1 173 ? 20.365 6.768 -31.235 1.00 90.19 173 ILE A CA 1
ATOM 1402 C C . ILE A 1 173 ? 21.552 7.595 -31.736 1.00 90.19 173 ILE A C 1
ATOM 1404 O O . ILE A 1 173 ? 22.654 7.083 -31.947 1.00 90.19 173 ILE A O 1
ATOM 1408 N N . LYS A 1 174 ? 21.310 8.890 -31.939 1.00 90.88 174 LYS A N 1
ATOM 1409 C CA . LYS A 1 174 ? 22.309 9.904 -32.281 1.00 90.88 174 LYS A CA 1
ATOM 1410 C C . LYS A 1 174 ? 22.186 11.055 -31.289 1.00 90.88 174 LYS A C 1
ATOM 1412 O O . LYS A 1 174 ? 21.076 11.399 -30.896 1.00 90.88 174 LYS A O 1
ATOM 1417 N N . GLY A 1 175 ? 23.307 11.678 -30.940 1.00 88.81 175 GLY A N 1
ATOM 1418 C CA . GLY A 1 175 ? 23.346 12.828 -30.039 1.00 88.81 175 GLY A CA 1
ATOM 1419 C C . GLY A 1 175 ? 24.075 12.494 -28.747 1.00 88.81 175 GLY A C 1
ATOM 1420 O O . GLY A 1 175 ? 25.134 11.877 -28.787 1.00 88.81 175 GLY A O 1
ATOM 1421 N N . LYS A 1 176 ? 23.526 12.925 -27.612 1.00 89.38 176 LYS A N 1
ATOM 1422 C CA . LYS A 1 176 ? 24.141 12.779 -26.291 1.00 89.38 176 LYS A CA 1
ATOM 1423 C C . LYS A 1 176 ? 23.448 11.685 -25.487 1.00 89.38 176 LYS A C 1
ATOM 1425 O O . LYS A 1 176 ? 22.226 11.680 -25.387 1.00 89.38 176 LYS A O 1
ATOM 1430 N N . LEU A 1 177 ? 24.237 10.787 -24.907 1.00 91.19 177 LEU A N 1
ATOM 1431 C CA . LEU A 1 177 ? 23.788 9.773 -23.958 1.00 91.19 177 LEU A CA 1
ATOM 1432 C C . LEU A 1 177 ? 24.299 10.139 -22.569 1.00 91.19 177 LEU A C 1
ATOM 1434 O O . LEU A 1 177 ? 25.508 10.228 -22.356 1.00 91.19 177 LEU A O 1
ATOM 1438 N N . TYR A 1 178 ? 23.384 10.358 -21.632 1.00 89.94 178 TYR A N 1
ATOM 1439 C CA . TYR A 1 178 ? 23.737 10.662 -20.253 1.00 89.94 178 TYR A CA 1
ATOM 1440 C C . TYR A 1 178 ? 24.162 9.392 -19.508 1.00 89.94 178 TYR A C 1
ATOM 1442 O O . TYR A 1 178 ? 23.499 8.362 -19.596 1.00 89.94 178 TYR A O 1
ATOM 1450 N N . SER A 1 179 ? 25.259 9.474 -18.758 1.00 89.44 179 SER A N 1
ATOM 1451 C CA . SER A 1 179 ? 25.698 8.439 -17.829 1.00 89.44 179 SER A CA 1
ATOM 1452 C C . SER A 1 179 ? 25.473 8.902 -16.401 1.00 89.44 179 SER A C 1
ATOM 1454 O O . SER A 1 179 ? 26.111 9.850 -15.944 1.00 89.44 179 SER A O 1
ATOM 1456 N N . SER A 1 180 ? 24.631 8.176 -15.664 1.00 85.69 180 SER A N 1
ATOM 1457 C CA . SER A 1 180 ? 24.469 8.428 -14.229 1.00 85.69 180 SER A CA 1
ATOM 1458 C C . SER A 1 180 ? 25.685 8.004 -13.391 1.00 85.69 180 SER A C 1
ATOM 1460 O O . SER A 1 180 ? 25.826 8.478 -12.272 1.00 85.69 180 SER A O 1
ATOM 1462 N N . GLU A 1 181 ? 26.567 7.141 -13.915 1.00 87.56 181 GLU A N 1
ATOM 1463 C CA . GLU A 1 181 ? 27.805 6.720 -13.231 1.00 87.56 181 GLU A CA 1
ATOM 1464 C C . GLU A 1 181 ? 28.844 7.846 -13.228 1.00 87.56 181 GLU A C 1
ATOM 1466 O O . GLU A 1 181 ? 29.472 8.109 -12.208 1.00 87.56 181 GLU A O 1
ATOM 1471 N N . PHE A 1 182 ? 28.987 8.543 -14.359 1.00 89.25 182 PHE A N 1
ATOM 1472 C CA . PHE A 1 182 ? 29.953 9.636 -14.521 1.00 8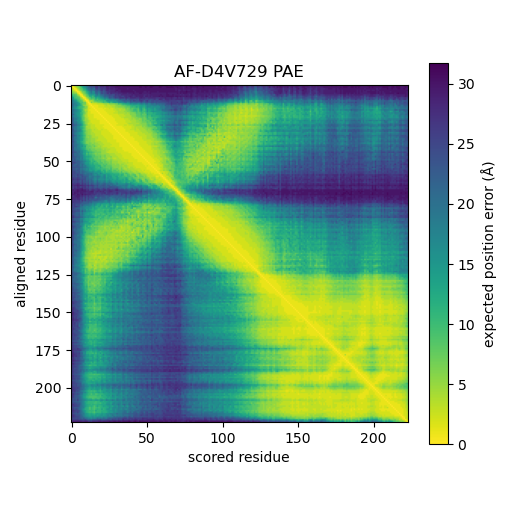9.25 182 PHE A CA 1
ATOM 1473 C C . PHE A 1 182 ? 29.332 11.029 -14.376 1.00 89.25 182 PHE A C 1
ATOM 1475 O O . PHE A 1 182 ? 30.035 12.025 -14.515 1.00 89.25 182 PHE A O 1
ATOM 1482 N N . ASN A 1 183 ? 28.019 11.103 -14.142 1.00 89.56 183 ASN A N 1
ATOM 1483 C CA . ASN A 1 183 ? 27.230 12.334 -14.095 1.00 89.56 183 ASN A CA 1
ATOM 1484 C C . ASN A 1 183 ? 27.501 13.289 -15.278 1.00 89.56 183 ASN A C 1
ATOM 1486 O O . ASN A 1 183 ? 27.595 14.505 -15.115 1.00 89.56 183 ASN A O 1
ATOM 1490 N N . GLN A 1 184 ? 27.647 12.739 -16.484 1.00 90.62 184 GLN A N 1
ATOM 1491 C CA . GLN A 1 184 ? 27.941 13.515 -17.689 1.00 90.62 184 GLN A CA 1
ATOM 1492 C C . GLN A 1 184 ? 27.352 12.868 -18.940 1.00 90.62 184 GLN A C 1
ATOM 1494 O O . GLN A 1 184 ? 26.966 11.700 -18.936 1.00 90.62 184 GLN A O 1
ATOM 1499 N N . SER A 1 185 ? 27.291 13.639 -20.023 1.00 91.00 185 SER A N 1
ATOM 1500 C CA . SER A 1 185 ? 26.789 13.174 -21.314 1.00 91.00 185 SER A CA 1
ATOM 1501 C C . SER A 1 185 ? 27.916 12.871 -22.290 1.00 91.00 185 SER A C 1
ATOM 1503 O O . SER A 1 185 ? 28.812 13.687 -22.473 1.00 91.00 185 SER A O 1
ATOM 1505 N N . PHE A 1 186 ? 27.807 11.742 -22.982 1.00 91.00 186 PHE A N 1
ATOM 1506 C CA . PHE A 1 186 ? 28.748 11.296 -24.003 1.00 91.00 186 PHE A CA 1
ATOM 1507 C C . PHE A 1 186 ? 28.119 11.405 -25.388 1.00 91.00 186 PHE A C 1
ATOM 1509 O O . PHE A 1 186 ? 26.979 10.985 -25.597 1.00 91.00 186 PHE A O 1
ATOM 1516 N N . GLU A 1 187 ? 28.848 11.966 -26.349 1.00 90.75 187 GLU A N 1
ATOM 1517 C CA . GLU A 1 187 ? 28.363 12.094 -27.722 1.00 90.75 187 GLU A CA 1
ATOM 1518 C C . GLU A 1 187 ? 28.517 10.791 -28.513 1.00 90.75 187 GLU A C 1
ATOM 1520 O O . GLU A 1 187 ? 29.546 10.116 -28.475 1.00 90.75 187 GLU A O 1
ATOM 1525 N N . THR A 1 188 ? 27.486 10.456 -29.286 1.00 90.62 188 THR A N 1
ATOM 1526 C CA . THR A 1 188 ? 27.500 9.364 -30.253 1.00 90.62 188 THR A CA 1
ATOM 1527 C C . THR A 1 188 ? 26.912 9.805 -31.589 1.00 90.62 188 THR A C 1
ATOM 1529 O O . THR A 1 188 ? 25.844 10.421 -31.677 1.00 90.62 188 THR A O 1
ATOM 1532 N N . LYS A 1 189 ? 27.622 9.469 -32.672 1.00 88.56 189 LYS A N 1
ATOM 1533 C CA . LYS A 1 189 ? 27.146 9.695 -34.044 1.00 88.56 189 LYS A CA 1
ATOM 1534 C C . LYS A 1 189 ? 26.043 8.706 -34.420 1.00 88.56 189 LYS A C 1
ATOM 1536 O O . LYS A 1 189 ? 25.151 9.065 -35.187 1.00 88.56 189 LYS A O 1
ATOM 1541 N N . ARG A 1 190 ? 26.132 7.480 -33.897 1.00 91.94 190 ARG A N 1
ATOM 1542 C CA . ARG A 1 190 ? 25.183 6.383 -34.089 1.00 91.94 190 ARG A CA 1
ATOM 1543 C C . ARG A 1 190 ? 25.549 5.248 -33.133 1.00 91.94 190 ARG A C 1
ATOM 1545 O O . ARG A 1 190 ? 26.477 4.505 -33.430 1.00 91.94 190 ARG A O 1
ATOM 1552 N N . SER A 1 191 ? 24.806 5.108 -32.043 1.00 93.50 191 SER A N 1
ATOM 1553 C CA . SER A 1 191 ? 24.905 3.944 -31.159 1.00 93.50 191 SER A CA 1
ATOM 1554 C C . SER A 1 191 ? 23.626 3.131 -31.196 1.00 93.50 191 SER A C 1
ATOM 1556 O O . SER A 1 191 ? 22.527 3.684 -31.263 1.00 93.50 191 SER A O 1
ATOM 1558 N N . ILE A 1 192 ? 23.772 1.814 -31.168 1.00 95.50 192 ILE A N 1
ATOM 1559 C CA . ILE A 1 192 ? 22.668 0.866 -31.178 1.00 95.50 192 ILE A CA 1
ATOM 1560 C C . ILE A 1 192 ? 22.341 0.478 -29.745 1.00 95.50 192 ILE A C 1
ATOM 1562 O O . ILE A 1 192 ? 23.129 -0.167 -29.062 1.00 95.50 192 ILE A O 1
ATOM 1566 N N . CYS A 1 193 ? 21.168 0.888 -29.291 1.00 95.69 193 CYS A N 1
ATOM 1567 C CA . CYS A 1 193 ? 20.663 0.601 -27.962 1.00 95.69 193 CYS A CA 1
ATOM 1568 C C . CYS A 1 193 ? 19.714 -0.595 -28.016 1.00 95.69 193 CYS A C 1
ATOM 1570 O O . CYS A 1 193 ? 18.849 -0.655 -28.891 1.00 95.69 193 CYS A O 1
ATOM 1572 N N . ALA A 1 194 ? 19.853 -1.522 -27.075 1.00 96.56 194 ALA A N 1
ATOM 1573 C CA . ALA A 1 194 ? 19.015 -2.712 -26.991 1.00 96.56 194 ALA A CA 1
ATOM 1574 C C . ALA A 1 194 ? 18.766 -3.102 -25.532 1.00 96.56 194 ALA A C 1
ATOM 1576 O O . ALA A 1 194 ? 19.622 -2.898 -24.670 1.00 96.56 194 ALA A O 1
ATOM 1577 N N . ILE A 1 195 ? 17.603 -3.697 -25.270 1.00 96.19 195 ILE A N 1
ATOM 1578 C CA . ILE A 1 195 ? 17.319 -4.389 -24.012 1.00 96.19 195 ILE A CA 1
ATOM 1579 C C . ILE A 1 195 ? 17.500 -5.884 -24.259 1.00 96.19 195 ILE A C 1
ATOM 1581 O O . ILE A 1 195 ? 16.904 -6.422 -25.193 1.00 96.19 195 ILE A O 1
ATOM 1585 N N . LYS A 1 196 ? 18.311 -6.552 -23.437 1.00 92.81 196 LYS A N 1
ATOM 1586 C CA . LYS A 1 196 ? 18.573 -7.992 -23.551 1.00 92.81 196 LYS A CA 1
ATOM 1587 C C . LYS A 1 196 ? 18.338 -8.691 -22.222 1.00 92.81 196 LYS A C 1
ATOM 1589 O O . LYS A 1 196 ? 18.692 -8.159 -21.177 1.00 92.81 196 LYS A O 1
ATOM 1594 N N . GLU A 1 197 ? 17.739 -9.876 -22.267 1.00 92.12 197 GLU A N 1
ATOM 1595 C CA . GLU A 1 197 ? 17.631 -10.736 -21.088 1.00 92.12 197 GLU A CA 1
ATOM 1596 C C . GLU A 1 197 ? 18.992 -11.384 -20.800 1.00 92.12 197 GLU A C 1
ATOM 1598 O O . GLU A 1 197 ? 19.661 -11.867 -21.716 1.00 92.12 197 GLU A O 1
ATOM 1603 N N . ASN A 1 198 ? 19.416 -11.358 -19.540 1.00 89.44 198 ASN A N 1
ATOM 1604 C CA . ASN A 1 198 ? 20.626 -12.018 -19.068 1.00 89.44 198 ASN A CA 1
ATOM 1605 C C . ASN A 1 198 ? 20.329 -13.423 -18.522 1.00 89.44 198 ASN A C 1
ATOM 1607 O O . ASN A 1 198 ? 19.178 -13.839 -18.412 1.00 89.44 198 ASN A O 1
ATOM 1611 N N . GLU A 1 199 ? 21.376 -14.150 -18.132 1.00 88.19 199 GLU A N 1
ATOM 1612 C CA . GLU A 1 199 ? 21.283 -15.531 -17.626 1.00 88.19 199 GLU A CA 1
ATOM 1613 C C . GLU A 1 199 ? 20.408 -15.669 -16.367 1.00 88.19 199 GLU A C 1
ATOM 1615 O O . GLU A 1 199 ? 19.822 -16.719 -16.123 1.00 88.19 199 GLU A O 1
ATOM 1620 N N . ASN A 1 200 ? 20.255 -14.588 -15.594 1.00 87.62 200 ASN A N 1
ATOM 1621 C CA . ASN A 1 200 ? 19.393 -14.537 -14.410 1.00 87.62 200 ASN A CA 1
ATOM 1622 C C . ASN A 1 200 ? 17.931 -14.192 -14.750 1.00 87.62 200 ASN A C 1
ATOM 1624 O O . ASN A 1 200 ? 17.113 -13.969 -13.852 1.00 87.62 200 ASN A O 1
ATOM 1628 N N . GLY A 1 201 ? 17.606 -14.079 -16.037 1.00 86.56 201 GLY A N 1
ATOM 1629 C CA . GLY A 1 201 ? 16.294 -13.688 -16.528 1.00 86.56 201 GLY A CA 1
ATOM 1630 C C . GLY A 1 201 ? 15.940 -12.223 -16.264 1.00 86.56 201 GLY A C 1
ATOM 1631 O O . GLY A 1 201 ? 14.757 -11.903 -16.165 1.00 86.56 201 GLY A O 1
ATOM 1632 N N . LYS A 1 202 ? 16.931 -11.341 -16.062 1.00 91.44 202 LYS A N 1
ATOM 1633 C CA . LYS A 1 202 ? 16.740 -9.888 -15.901 1.00 91.44 202 LYS A CA 1
ATOM 1634 C C . LYS A 1 202 ? 17.075 -9.161 -17.197 1.00 91.44 202 LYS A C 1
ATOM 1636 O O . LYS A 1 202 ? 17.924 -9.608 -17.956 1.00 91.44 202 LYS A O 1
ATOM 1641 N N . PHE A 1 203 ? 16.442 -8.016 -17.422 1.00 94.50 203 PHE A N 1
ATOM 1642 C CA . PHE A 1 203 ? 16.651 -7.217 -18.625 1.00 94.50 203 PHE A CA 1
ATOM 1643 C C . PHE A 1 203 ? 17.718 -6.139 -18.420 1.00 94.50 203 PHE A C 1
ATOM 1645 O O . PHE A 1 203 ? 17.497 -5.164 -17.701 1.00 94.50 203 PHE A O 1
ATOM 1652 N N . ASP A 1 204 ? 18.845 -6.288 -19.106 1.00 93.62 204 ASP A N 1
ATOM 1653 C CA . ASP A 1 204 ? 19.949 -5.337 -19.093 1.00 93.62 204 ASP A CA 1
ATOM 1654 C C . ASP A 1 204 ? 19.892 -4.398 -20.301 1.00 93.62 204 ASP A C 1
ATOM 1656 O O . ASP A 1 204 ? 19.441 -4.756 -21.394 1.00 93.62 204 ASP A O 1
ATOM 1660 N N . PHE A 1 205 ? 20.362 -3.167 -20.090 1.00 95.12 205 PHE A N 1
ATOM 1661 C CA . PHE A 1 205 ? 20.498 -2.168 -21.141 1.00 95.12 205 PHE A CA 1
ATOM 1662 C C . PHE A 1 205 ? 21.903 -2.200 -21.746 1.00 95.12 205 PHE A C 1
ATOM 1664 O O . PHE A 1 205 ? 22.899 -1.970 -21.043 1.00 95.12 205 PHE A O 1
ATOM 1671 N N . ASN A 1 206 ? 21.958 -2.426 -23.058 1.00 95.12 206 ASN A N 1
ATOM 1672 C CA . ASN A 1 206 ? 23.186 -2.525 -23.832 1.00 95.12 206 ASN A CA 1
ATOM 1673 C C . ASN A 1 206 ? 23.279 -1.405 -24.869 1.00 95.12 206 ASN A C 1
ATOM 1675 O O . ASN A 1 206 ? 22.283 -1.020 -25.484 1.00 95.12 206 ASN A O 1
ATOM 1679 N N . ILE A 1 207 ? 24.505 -0.939 -25.098 1.00 94.94 207 ILE A N 1
ATOM 1680 C CA . ILE A 1 207 ? 24.860 0.034 -26.130 1.00 94.94 207 ILE A CA 1
ATOM 1681 C C . ILE A 1 207 ? 25.960 -0.593 -26.990 1.00 94.94 207 ILE A C 1
ATOM 1683 O O . ILE A 1 207 ? 26.971 -1.058 -26.470 1.00 94.94 207 ILE A O 1
ATOM 1687 N N . ASP A 1 208 ? 25.752 -0.643 -28.304 1.00 94.12 208 ASP A N 1
ATOM 1688 C CA . ASP A 1 208 ? 26.660 -1.244 -29.290 1.00 94.12 208 ASP A CA 1
ATOM 1689 C C . ASP A 1 208 ? 27.053 -2.694 -28.941 1.00 94.12 208 ASP A C 1
ATOM 1691 O O . ASP A 1 208 ? 28.189 -3.128 -29.112 1.00 94.12 208 ASP A O 1
ATOM 1695 N N . GLY A 1 209 ? 26.086 -3.457 -28.422 1.00 91.69 209 GLY A N 1
ATOM 1696 C CA . GLY A 1 209 ? 26.241 -4.876 -28.093 1.00 91.69 209 GLY A CA 1
ATOM 1697 C C . GLY A 1 209 ? 26.842 -5.173 -26.716 1.00 91.69 209 GLY A C 1
ATOM 1698 O O . GLY A 1 209 ? 26.736 -6.314 -26.271 1.00 91.69 209 GLY A O 1
ATOM 1699 N N . VAL A 1 210 ? 27.378 -4.175 -26.007 1.00 93.75 210 VAL A N 1
ATOM 1700 C CA . VAL A 1 210 ? 27.967 -4.332 -24.664 1.00 93.75 210 VAL A CA 1
ATOM 1701 C C . VAL A 1 210 ? 27.089 -3.691 -23.581 1.00 93.75 210 VAL A C 1
ATOM 1703 O O . VAL A 1 210 ? 26.293 -2.807 -23.901 1.00 93.75 210 VAL A O 1
ATOM 1706 N N . PRO A 1 211 ? 27.210 -4.087 -22.298 1.00 93.50 211 PRO A N 1
ATOM 1707 C CA . PRO A 1 211 ? 26.508 -3.413 -21.207 1.00 93.50 211 PRO A CA 1
ATOM 1708 C C . PRO A 1 211 ? 26.799 -1.907 -21.188 1.00 93.50 211 PRO A C 1
ATOM 1710 O O . PRO A 1 211 ? 27.940 -1.487 -21.399 1.00 93.50 211 PRO A O 1
ATOM 1713 N N . HIS A 1 212 ? 25.785 -1.086 -20.902 1.00 92.56 212 HIS A N 1
ATOM 1714 C CA . HIS A 1 212 ? 25.909 0.378 -20.934 1.00 92.56 212 HIS A CA 1
ATOM 1715 C C . HIS A 1 212 ? 27.056 0.925 -20.066 1.00 92.56 212 HIS A C 1
ATOM 1717 O O . HIS A 1 212 ? 27.746 1.849 -20.484 1.00 92.56 212 HIS A O 1
ATOM 1723 N N . VAL A 1 213 ? 27.312 0.324 -18.897 1.00 91.31 213 VAL A N 1
ATOM 1724 C CA . VAL A 1 213 ? 28.445 0.661 -18.013 1.00 91.31 213 VAL A CA 1
ATOM 1725 C C . VAL A 1 213 ? 29.779 0.517 -18.747 1.00 91.31 213 VAL A C 1
ATOM 1727 O O . VAL A 1 213 ? 30.603 1.432 -18.756 1.00 91.31 213 VAL A O 1
ATOM 1730 N N . SER A 1 214 ? 29.986 -0.621 -19.412 1.00 93.06 214 SER A N 1
ATOM 1731 C CA . SER A 1 214 ? 31.201 -0.894 -20.183 1.00 93.06 214 SER A CA 1
ATOM 1732 C C . SER A 1 214 ? 31.350 0.075 -21.353 1.00 93.06 214 SER A C 1
ATOM 1734 O O . SER A 1 214 ? 32.456 0.543 -21.620 1.00 93.06 214 SER A O 1
ATOM 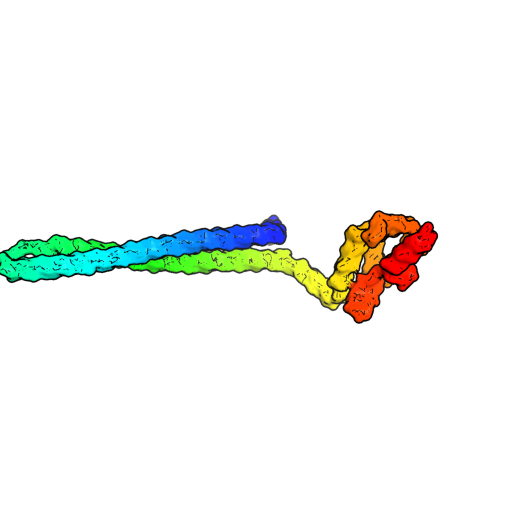1736 N N . TRP A 1 215 ? 30.243 0.418 -22.018 1.00 94.69 215 TRP A N 1
ATOM 1737 C CA . TRP A 1 215 ? 30.243 1.405 -23.097 1.00 94.69 215 TRP A CA 1
ATOM 1738 C C . TRP A 1 215 ? 30.657 2.796 -22.601 1.00 94.69 215 TRP A C 1
ATOM 1740 O O . TRP A 1 215 ? 31.553 3.410 -23.181 1.00 94.69 215 TRP A O 1
ATOM 1750 N N . PHE A 1 216 ? 30.074 3.273 -21.495 1.00 92.94 216 PHE A N 1
ATOM 1751 C CA . PHE A 1 216 ? 30.415 4.577 -20.921 1.00 92.94 216 PHE A CA 1
ATOM 1752 C C . PHE A 1 216 ? 31.855 4.634 -20.409 1.00 92.94 216 PHE A C 1
ATOM 1754 O O . PHE A 1 216 ? 32.541 5.620 -20.658 1.00 92.94 216 PHE A O 1
ATOM 1761 N N . ARG A 1 217 ? 32.350 3.575 -19.757 1.00 93.62 217 ARG A N 1
ATOM 1762 C CA . ARG A 1 217 ? 33.756 3.481 -19.323 1.00 93.62 217 ARG A CA 1
ATOM 1763 C C . ARG A 1 217 ? 34.723 3.558 -20.495 1.00 93.62 217 ARG A C 1
ATOM 1765 O O . ARG A 1 217 ? 35.691 4.307 -20.433 1.00 93.62 217 ARG A O 1
ATOM 1772 N N . LYS A 1 218 ? 34.435 2.828 -21.577 1.00 91.69 218 LYS A N 1
ATOM 1773 C CA . LYS A 1 218 ? 35.236 2.892 -22.802 1.00 91.69 218 LYS A CA 1
ATOM 1774 C C . LYS A 1 218 ? 35.231 4.304 -23.387 1.00 91.69 218 LYS A C 1
ATOM 1776 O O . LYS A 1 218 ? 36.291 4.824 -23.713 1.00 91.69 218 LYS A O 1
ATOM 1781 N N . LYS A 1 219 ? 34.063 4.950 -23.457 1.00 89.44 219 LYS A N 1
ATOM 1782 C CA . LYS A 1 219 ? 33.969 6.345 -23.905 1.00 89.44 219 LYS A CA 1
ATOM 1783 C C . LYS A 1 219 ? 34.725 7.311 -23.010 1.00 89.44 219 LYS A C 1
ATOM 1785 O O . LYS A 1 219 ? 35.353 8.216 -23.534 1.00 89.44 219 LYS A O 1
ATOM 1790 N N . MET A 1 220 ? 34.723 7.091 -21.701 1.00 87.94 220 MET A N 1
ATOM 1791 C CA . MET A 1 220 ? 35.512 7.888 -20.766 1.00 87.94 220 MET A CA 1
ATOM 1792 C C . MET A 1 220 ? 37.018 7.744 -21.008 1.00 87.94 220 MET A C 1
ATOM 1794 O O . MET A 1 220 ? 37.727 8.730 -20.908 1.00 87.94 220 MET A O 1
ATOM 1798 N N . SER A 1 221 ? 37.502 6.548 -21.361 1.00 84.69 221 SER A N 1
ATOM 1799 C CA . SER A 1 221 ? 38.919 6.327 -21.704 1.00 84.69 221 SER A CA 1
ATOM 1800 C C . SER A 1 221 ? 39.326 6.802 -23.105 1.00 84.69 221 SER A C 1
ATOM 1802 O O . SER A 1 221 ? 40.508 6.785 -23.429 1.00 84.69 221 SER A O 1
ATOM 1804 N N . GLU A 1 222 ? 38.360 7.153 -23.960 1.00 79.25 222 GLU A N 1
ATOM 1805 C CA . GLU A 1 222 ? 38.610 7.727 -25.292 1.00 79.25 222 GLU A CA 1
ATOM 1806 C C . GLU A 1 222 ? 38.797 9.260 -25.243 1.00 79.25 222 GLU A C 1
ATOM 1808 O O . GLU A 1 222 ? 39.201 9.841 -26.252 1.00 79.25 222 GLU A O 1
ATOM 1813 N N . PHE A 1 223 ? 38.501 9.891 -24.100 1.00 56.53 223 PHE A N 1
ATOM 1814 C CA . PHE A 1 223 ? 38.767 11.302 -23.794 1.00 56.53 223 PHE A CA 1
ATOM 1815 C C . PHE A 1 223 ? 40.060 11.451 -22.988 1.00 56.53 223 PHE A C 1
ATOM 1817 O O . PHE A 1 223 ? 40.743 12.477 -23.202 1.00 56.53 223 PHE A O 1
#

Solvent-accessible surface area (backbone atoms only — not comparable to full-atom values): 12571 Å² total; per-residue (Å²): 135,85,79,86,79,86,74,78,78,81,72,51,73,70,54,51,56,50,53,52,51,50,55,54,52,54,49,54,53,52,53,52,50,54,49,50,54,46,52,52,46,51,52,51,42,54,50,47,54,50,50,40,53,52,42,50,51,51,37,52,53,50,46,58,55,42,70,76,67,70,78,89,77,89,57,71,44,60,55,54,40,54,52,45,54,51,51,46,52,52,40,54,50,51,48,54,50,53,53,50,53,52,54,51,49,54,52,53,51,53,49,51,52,49,52,53,49,52,52,50,50,61,72,45,39,65,58,51,52,50,51,49,51,43,48,74,80,42,64,60,54,74,54,38,48,65,44,52,49,43,42,40,78,53,45,64,50,50,71,70,59,51,54,48,30,73,68,64,36,79,40,80,45,67,47,74,48,48,35,69,90,74,73,44,69,45,82,37,89,70,39,39,33,34,50,43,74,46,98,87,68,42,50,45,59,26,36,71,88,37,52,41,67,61,42,52,52,53,54,58,72,74,107

Foldseek 3Di:
DDDPPPPPPDQPPVNLVVVVVVLVVVLVVVLVVLVVVLVVLVVVLVVLVVVLVVLVVVLVVVVVVDVVPDDDDSPPSVVSNVVSVVVNVVSVVVSVVSVVVNVVVVVVSVVVNVVSVVSNCVSCVVVVVVVVVCCVPPVLVVLCVVVLCCCCVPFVDDPVQSVCQVVQDWDWDAAWTAHSVVRDTFGDRIWTWHWDQDPVRHTAIDINRHGPVVVVVVSVVVD

Radius of gyration: 39.02 Å; Cα contacts (8 Å, |Δi|>4): 176; chains: 1; bounding box: 78×29×110 Å

Sequence (223 aa):
MPVDGSKARHKSTQQYYRDIQKLSDDLKAEVVDLQQQKETAREELRRAKKEIQTEKLKGAATVAAANIAESVGSLFGSNKVKTLERENTALQNRIIELEEEARQRERQQAKQMQEMKSTYEQQNGKLSEFVNFVKCYFPYVEKLIPTINFLRDRLGFDDGIIRRLCTFKDVAIKGKLYSSEFNQSFETKRSICAIKENENGKFDFNIDGVPHVSWFRKKMSEF